Protein AF-A0A094HUZ8-F1 (afdb_monomer_lite)

Radius of gyration: 23.84 Å; chains: 1; bounding box: 44×49×69 Å

Secondary structure (DSSP, 8-state):
-PPEEEEEE-HHHHHH---TT--PPPHHHHHHIIIIIIHHHHHHH---HHHHTTS-SSHHHHHHHHHHHHHTT-S----TT------PPPHHHHHHHHHHHHHHHHH-GGGGGGTT-EEEEEE-S-TTTT--SSHHHHHHHHHHHHHHH--GGG--GGG-----------SS-STT-SS--TT---------HHHHHHHHHHHHSTTSHHHHTT------------S-TT----TTS-TT---SPPPTT-

pLDDT: mean 70.94, std 16.85, range [32.16, 97.44]

Sequence (250 aa):
MSELQLFIFFPALHEESDYEHSTYLSSRDEQLWLDAILIPCITKVVDCSNILGQYPASACIANLDSLAISAERLAQKESVREQFLKHAIQPQHLDPLWTLILKTIEDNPGLHRFRGTTLFSNAKNTKVEYNRKSLTQAYEVWEQRWSDATNLEFYNKDRTYVDLAKQVTSKDSAVPYDEIPKDHEAEVFLWKKCCLDAYLRTQAVLNGAETRDGLIYSQFYGSIKTPFDSAKVYVFDNDSVENLALDPGY

Foldseek 3Di:
DADKDKDKFFVLLVVVDPDPPDRDDDLVRLQCCFQQFQLVLCPVQDPDPVLNVLFQNGSVRVVVVVVVCVVVVVDDPDPPRDDDPPGDDDPVRVVSSVVRRQVSCVVDPVNVSRPPIDMDIDDPPCCVVLDDPDPVSSVVSVVVVCVVVDDPVVDDPVPDDDDDDDDDDDPQDPVVDPDRDPPGDRDDDDDDPVNVVVVVVVLVPCDDPVSVVPDNDDDDDDPDDDPDPPDPPDCPNDPVNPPPDDDPPD

Structure (mmCIF, N/CA/C/O backbone):
data_AF-A0A094HUZ8-F1
#
_entry.id   AF-A0A094HUZ8-F1
#
loop_
_atom_site.group_PDB
_atom_site.id
_atom_site.type_symbol
_atom_site.label_atom_id
_atom_site.label_alt_id
_atom_site.label_comp_id
_atom_site.label_asym_id
_atom_site.label_entity_id
_atom_site.label_seq_id
_atom_site.pdbx_PDB_ins_code
_atom_site.Cartn_x
_atom_site.Cartn_y
_atom_site.Cartn_z
_atom_site.occupancy
_atom_site.B_iso_or_equiv
_atom_site.auth_seq_id
_atom_site.auth_comp_id
_atom_site.auth_asym_id
_atom_site.auth_atom_id
_atom_site.pdbx_PDB_model_num
ATOM 1 N N . MET A 1 1 ? 12.879 9.553 -0.226 1.00 45.94 1 MET A N 1
ATOM 2 C CA . MET A 1 1 ? 11.817 8.559 -0.449 1.00 45.94 1 MET A CA 1
ATOM 3 C C . MET A 1 1 ? 10.597 9.287 -0.964 1.00 45.94 1 MET A C 1
ATOM 5 O O . MET A 1 1 ? 10.229 10.298 -0.377 1.00 45.94 1 MET A O 1
ATOM 9 N N . SER A 1 2 ? 10.020 8.808 -2.063 1.00 53.84 2 SER A N 1
ATOM 10 C CA . SER A 1 2 ? 8.607 9.047 -2.357 1.00 53.84 2 SER A CA 1
ATOM 11 C C . SER A 1 2 ? 7.773 8.626 -1.144 1.00 53.84 2 SER A C 1
ATOM 13 O O . SER A 1 2 ? 8.132 7.670 -0.461 1.00 53.84 2 SER A O 1
ATOM 15 N N . GLU A 1 3 ? 6.711 9.367 -0.858 1.00 65.81 3 GLU A N 1
ATOM 16 C CA . GLU A 1 3 ? 5.774 9.113 0.237 1.00 65.81 3 GLU A CA 1
ATOM 17 C C . GLU A 1 3 ? 5.364 7.627 0.287 1.00 65.81 3 GLU A C 1
ATOM 19 O O . GLU A 1 3 ? 4.862 7.081 -0.699 1.00 65.81 3 GLU A O 1
ATOM 24 N N . LEU A 1 4 ? 5.642 6.954 1.413 1.00 74.56 4 LEU A N 1
ATOM 25 C CA . LEU A 1 4 ? 5.133 5.608 1.668 1.00 74.56 4 LEU A CA 1
ATOM 26 C C . LEU A 1 4 ? 3.651 5.732 1.993 1.00 74.56 4 LEU A C 1
ATOM 28 O O . LEU A 1 4 ? 3.273 6.365 2.976 1.00 74.56 4 LEU A O 1
ATOM 32 N N . GLN A 1 5 ? 2.821 5.119 1.162 1.00 78.38 5 GLN A N 1
ATOM 33 C CA . GLN A 1 5 ? 1.391 5.055 1.401 1.00 78.38 5 GLN A CA 1
ATOM 34 C C . GLN A 1 5 ? 1.107 3.889 2.339 1.00 78.38 5 GLN A C 1
ATOM 36 O O . GLN A 1 5 ? 1.546 2.762 2.096 1.00 78.38 5 GLN A O 1
ATOM 41 N N . LEU A 1 6 ? 0.374 4.168 3.412 1.00 80.25 6 LEU A N 1
ATOM 42 C CA . LEU A 1 6 ? -0.085 3.157 4.351 1.00 80.25 6 LEU A CA 1
ATOM 43 C C . LEU A 1 6 ? -1.529 2.784 4.031 1.00 80.25 6 LEU A C 1
ATOM 45 O O . LEU A 1 6 ? -2.389 3.649 3.877 1.00 80.25 6 LEU A O 1
ATOM 49 N N . PHE A 1 7 ? -1.779 1.486 3.947 1.00 83.06 7 PHE A N 1
ATOM 50 C CA . PHE A 1 7 ? -3.082 0.897 3.691 1.00 83.06 7 PHE A CA 1
ATOM 51 C C . PHE A 1 7 ? -3.479 0.030 4.876 1.00 83.06 7 PHE A C 1
ATOM 53 O O . PHE A 1 7 ? -2.642 -0.644 5.473 1.00 83.06 7 PHE A O 1
ATOM 60 N N . ILE A 1 8 ? -4.764 0.030 5.202 1.00 84.56 8 ILE A N 1
ATOM 61 C CA . ILE A 1 8 ? -5.317 -0.797 6.270 1.00 84.56 8 ILE A CA 1
ATOM 62 C C . ILE A 1 8 ? -6.236 -1.817 5.618 1.00 84.56 8 ILE A C 1
ATOM 64 O O . ILE A 1 8 ? -7.157 -1.457 4.887 1.00 84.56 8 ILE A O 1
ATOM 68 N N . PHE A 1 9 ? -5.952 -3.091 5.857 1.00 83.94 9 PHE A N 1
ATOM 69 C CA . PHE A 1 9 ? -6.730 -4.204 5.339 1.00 83.94 9 PHE A CA 1
ATOM 70 C C . PHE A 1 9 ? -7.557 -4.836 6.456 1.00 83.94 9 PHE A C 1
ATOM 72 O O . PHE A 1 9 ? -7.059 -4.996 7.570 1.00 83.94 9 PHE A O 1
ATOM 79 N N . PHE A 1 10 ? -8.792 -5.237 6.147 1.00 86.12 10 PHE A N 1
ATOM 80 C CA . PHE A 1 10 ? -9.767 -5.758 7.110 1.00 86.12 10 PHE A CA 1
ATOM 81 C C . PHE A 1 10 ? -10.192 -7.195 6.753 1.00 86.12 10 PHE A C 1
ATOM 83 O O . PHE A 1 10 ? -11.248 -7.380 6.147 1.00 86.12 10 PHE A O 1
ATOM 90 N N . PRO A 1 11 ? -9.397 -8.223 7.115 1.00 81.75 11 PRO A N 1
ATOM 91 C CA . PRO A 1 11 ? -9.661 -9.608 6.716 1.00 81.75 11 PRO A CA 1
ATOM 92 C C . PRO A 1 11 ? -11.036 -10.125 7.148 1.00 81.75 11 PRO A C 1
ATOM 94 O O . PRO A 1 11 ? -11.759 -10.682 6.329 1.00 81.75 11 PRO A O 1
ATOM 97 N N . ALA A 1 12 ? -11.427 -9.878 8.403 1.00 82.50 12 ALA A N 1
ATOM 98 C CA . ALA A 1 12 ? -12.685 -10.383 8.954 1.00 82.50 12 ALA A CA 1
ATOM 99 C C . ALA A 1 12 ? -13.916 -9.865 8.191 1.00 82.50 12 ALA A C 1
ATOM 101 O O . ALA A 1 12 ? -14.857 -10.613 7.960 1.00 82.50 12 ALA A O 1
ATOM 102 N N . LEU A 1 13 ? -13.890 -8.611 7.724 1.00 80.56 13 LEU A N 1
ATOM 103 C CA . LEU A 1 13 ? -14.992 -8.056 6.933 1.00 80.56 13 LEU A CA 1
ATOM 104 C C . LEU A 1 13 ? -15.094 -8.697 5.551 1.00 80.56 13 LEU A C 1
ATOM 106 O O . LEU A 1 13 ? -16.196 -8.808 5.029 1.00 80.56 13 LEU A O 1
ATOM 110 N N . HIS A 1 14 ? -13.969 -9.103 4.960 1.00 71.81 14 HIS A N 1
ATOM 111 C CA . HIS A 1 14 ? -13.978 -9.818 3.689 1.00 71.81 14 HIS A CA 1
ATOM 112 C C . HIS A 1 14 ? -14.548 -11.232 3.856 1.00 71.81 14 HIS A C 1
ATOM 114 O O . HIS A 1 14 ? -15.407 -11.629 3.074 1.00 71.81 14 HIS A O 1
ATOM 120 N N . GLU A 1 15 ? -14.127 -11.951 4.901 1.00 70.44 15 GLU A N 1
ATOM 121 C CA . GLU A 1 15 ? -14.631 -13.293 5.235 1.00 70.44 15 GLU A CA 1
ATOM 122 C C . GLU A 1 15 ? -16.128 -13.294 5.580 1.00 70.44 15 GLU A C 1
ATOM 124 O O . GLU A 1 15 ? -16.841 -14.231 5.231 1.00 70.44 15 GLU A O 1
ATOM 129 N N . GLU A 1 16 ? -16.612 -12.244 6.248 1.00 70.81 16 GLU A N 1
ATOM 130 C CA . GLU A 1 16 ? -18.030 -12.064 6.585 1.00 70.81 16 GLU A CA 1
ATOM 131 C C . GLU A 1 16 ? -18.870 -11.520 5.417 1.00 70.81 16 GLU A C 1
ATOM 133 O O . GLU A 1 16 ? -20.101 -11.538 5.487 1.00 70.81 16 GLU A O 1
ATOM 138 N N . SER A 1 17 ? -18.243 -10.991 4.360 1.00 63.41 17 SER A N 1
ATOM 139 C CA . SER A 1 17 ? -18.970 -10.430 3.224 1.00 63.41 17 SER A CA 1
ATOM 140 C C . SER A 1 17 ? -19.348 -11.515 2.217 1.00 63.41 17 SER A C 1
ATOM 142 O O . SER A 1 17 ? -18.484 -12.163 1.637 1.00 63.41 17 SER A O 1
ATOM 144 N N . ASP A 1 18 ? -20.636 -11.610 1.885 1.00 59.59 18 ASP A N 1
ATOM 145 C CA . ASP A 1 18 ? -21.121 -12.391 0.731 1.00 59.59 18 ASP A CA 1
ATOM 146 C C . ASP A 1 18 ? -20.710 -11.766 -0.629 1.00 59.59 18 ASP A C 1
ATOM 148 O O . ASP A 1 18 ? -21.186 -12.165 -1.692 1.00 59.59 18 ASP A O 1
ATOM 152 N N . TYR A 1 19 ? -19.866 -10.728 -0.619 1.00 54.09 19 TYR A N 1
ATOM 153 C CA . TYR A 1 19 ? -19.445 -9.979 -1.799 1.00 54.09 19 TYR A CA 1
ATOM 154 C C . TYR A 1 19 ? -18.127 -10.543 -2.349 1.00 54.09 19 TYR A C 1
ATOM 156 O O . TYR A 1 19 ? -17.042 -10.114 -1.965 1.00 54.09 19 TYR A O 1
ATOM 164 N N . GLU A 1 20 ? -18.209 -11.431 -3.344 1.00 54.75 20 GLU A N 1
ATOM 165 C CA . GLU A 1 20 ? -17.035 -12.018 -4.024 1.00 54.75 20 GLU A CA 1
ATOM 166 C C . GLU A 1 20 ? -16.123 -10.989 -4.732 1.00 54.75 20 GLU A C 1
ATOM 168 O O . GLU A 1 20 ? -15.044 -11.335 -5.218 1.00 54.75 20 GLU A O 1
ATOM 173 N N . HIS A 1 21 ? -16.540 -9.723 -4.856 1.00 52.94 21 HIS A N 1
ATOM 174 C CA . HIS A 1 21 ? -15.906 -8.754 -5.761 1.00 52.94 21 HIS A CA 1
ATOM 175 C C . HIS A 1 21 ? -15.553 -7.401 -5.131 1.00 52.94 21 HIS A C 1
ATOM 177 O O . HIS A 1 21 ? -15.149 -6.488 -5.855 1.00 52.94 21 HIS A O 1
ATOM 183 N N . SER A 1 22 ? -15.705 -7.226 -3.813 1.00 59.19 22 SER A N 1
ATOM 184 C CA . SER A 1 22 ? -15.395 -5.947 -3.169 1.00 59.19 22 SER A CA 1
ATOM 185 C C . SER A 1 22 ? -14.656 -6.113 -1.850 1.00 59.19 22 SER A C 1
ATOM 187 O O . SER A 1 22 ? -15.104 -6.819 -0.959 1.00 59.19 22 SER A O 1
ATOM 189 N N . THR A 1 23 ? -13.537 -5.403 -1.720 1.00 62.09 23 THR A N 1
ATOM 190 C CA . THR A 1 23 ? -12.775 -5.266 -0.472 1.00 62.09 23 THR A CA 1
ATOM 191 C C . THR A 1 23 ? -13.004 -3.898 0.185 1.00 62.09 23 THR A C 1
ATOM 193 O O . THR A 1 23 ? -12.208 -3.488 1.028 1.00 62.09 23 THR A O 1
ATOM 196 N N . TYR A 1 24 ? -14.033 -3.147 -0.239 1.00 69.94 24 TYR A N 1
ATOM 197 C CA . TYR A 1 24 ? -14.342 -1.827 0.321 1.00 69.94 24 TYR A CA 1
ATOM 198 C C . TYR A 1 24 ? -15.099 -1.940 1.631 1.00 69.94 24 TYR A C 1
ATOM 200 O O . TYR A 1 24 ? -15.967 -2.797 1.798 1.00 69.94 24 TYR A O 1
ATOM 208 N N . LEU A 1 25 ? -14.821 -1.000 2.532 1.00 77.19 25 LEU A N 1
ATOM 209 C CA . LEU A 1 25 ? -15.687 -0.776 3.674 1.00 77.19 25 LEU A CA 1
ATOM 210 C C . LEU A 1 25 ? -17.058 -0.305 3.181 1.00 77.19 25 LEU A C 1
ATOM 212 O O . LEU A 1 25 ? -17.164 0.564 2.313 1.00 77.19 25 LEU A O 1
ATOM 216 N N . SER A 1 26 ? -18.122 -0.854 3.767 1.00 80.69 26 SER A N 1
ATOM 217 C CA . SER A 1 26 ? -19.444 -0.242 3.645 1.00 80.69 26 SER A CA 1
ATOM 218 C C . SER A 1 26 ? -19.410 1.166 4.252 1.00 80.69 26 SER A C 1
ATOM 220 O O . SER A 1 26 ? -18.630 1.417 5.168 1.00 80.69 26 SER A O 1
ATOM 222 N N . SER A 1 27 ? -20.290 2.081 3.831 1.00 81.94 27 SER A N 1
ATOM 223 C CA . SER A 1 27 ? -20.333 3.435 4.418 1.00 81.94 27 SER A CA 1
ATOM 224 C C . SER A 1 27 ? -20.529 3.414 5.940 1.00 81.94 27 SER A C 1
ATOM 226 O O . SER A 1 27 ? -20.019 4.274 6.652 1.00 81.94 27 SER A O 1
ATOM 228 N N . ARG A 1 28 ? -21.241 2.402 6.454 1.00 86.19 28 ARG A N 1
ATOM 229 C CA . ARG A 1 28 ? -21.419 2.188 7.894 1.00 86.19 28 ARG A CA 1
ATOM 230 C C . ARG A 1 28 ? -20.113 1.772 8.572 1.00 86.19 28 ARG A C 1
ATOM 232 O O . ARG A 1 28 ? -19.843 2.229 9.678 1.00 86.19 28 ARG A O 1
ATOM 239 N N . ASP A 1 29 ? -19.336 0.905 7.932 1.00 87.88 29 ASP A N 1
ATOM 240 C CA . ASP A 1 29 ? -18.065 0.418 8.472 1.00 87.88 29 ASP A CA 1
ATOM 241 C C . ASP A 1 29 ? -16.967 1.460 8.384 1.00 87.88 29 ASP A C 1
ATOM 243 O O . ASP A 1 29 ? -16.211 1.612 9.334 1.00 87.88 29 ASP A O 1
ATOM 247 N N . GLU A 1 30 ? -16.931 2.232 7.303 1.00 86.25 30 GLU A N 1
ATOM 248 C CA . GLU A 1 30 ? -16.061 3.397 7.173 1.00 86.25 30 GLU A CA 1
ATOM 249 C C . GLU A 1 30 ? -16.362 4.427 8.263 1.00 86.25 30 GLU A C 1
ATOM 251 O O . GLU A 1 30 ? -15.450 4.874 8.957 1.00 86.25 30 GLU A O 1
ATOM 256 N N . GLN A 1 31 ? -17.642 4.751 8.481 1.00 89.38 31 GLN A N 1
ATOM 257 C CA . GLN A 1 31 ? -18.033 5.663 9.550 1.00 89.38 31 GLN A CA 1
ATOM 258 C C . GLN A 1 31 ? -17.619 5.135 10.925 1.00 89.38 31 GLN A C 1
ATOM 260 O O . GLN A 1 31 ? -17.012 5.861 11.709 1.00 89.38 31 GLN A O 1
ATOM 265 N N . LEU A 1 32 ? -17.927 3.869 11.218 1.00 92.69 32 LEU A N 1
ATOM 266 C CA . LEU A 1 32 ? -17.577 3.256 12.494 1.00 92.69 32 LEU A CA 1
ATOM 267 C C . LEU A 1 32 ? -16.055 3.211 12.696 1.00 92.69 32 LEU A C 1
ATOM 269 O O . LEU A 1 32 ? -15.574 3.516 13.784 1.00 92.69 32 LEU A O 1
ATOM 273 N N . TRP A 1 33 ? -15.299 2.880 11.649 1.00 92.00 33 TRP A N 1
ATOM 274 C CA . TRP A 1 33 ? -13.842 2.863 11.666 1.00 92.00 33 TRP A CA 1
ATOM 275 C C . TRP A 1 33 ? -13.261 4.247 11.969 1.00 92.00 33 TRP A C 1
ATOM 277 O O . TRP A 1 33 ? -12.437 4.392 12.871 1.00 92.00 33 TRP A O 1
ATOM 287 N N . LEU A 1 34 ? -13.703 5.279 11.252 1.00 90.38 34 LEU A N 1
ATOM 288 C CA . LEU A 1 34 ? -13.190 6.635 11.429 1.00 90.38 34 LEU A CA 1
ATOM 289 C C . LEU A 1 34 ? -13.576 7.218 12.792 1.00 90.38 34 LEU A C 1
ATOM 291 O O . LEU A 1 34 ? -12.698 7.669 13.529 1.00 90.38 34 LEU A O 1
ATOM 295 N N . ASP A 1 35 ? -14.863 7.170 13.141 1.00 93.00 35 ASP A N 1
ATOM 296 C CA . ASP A 1 35 ? -15.408 7.884 14.298 1.00 93.00 35 ASP A CA 1
ATOM 297 C C . ASP A 1 35 ? -15.132 7.165 15.626 1.00 93.00 35 ASP A C 1
ATOM 299 O O . ASP A 1 35 ? -14.922 7.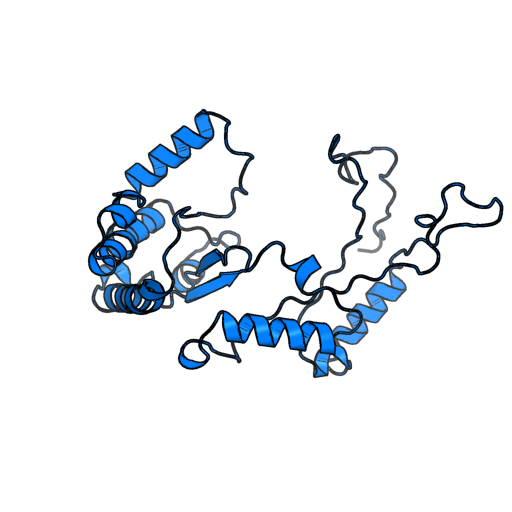822 16.645 1.00 93.00 35 ASP A O 1
ATOM 303 N N . ALA A 1 36 ? -15.128 5.825 15.643 1.00 95.19 36 ALA A N 1
ATOM 304 C CA . ALA A 1 36 ? -14.949 5.057 16.879 1.00 95.19 36 ALA A CA 1
ATOM 305 C C . ALA A 1 36 ? -13.509 4.575 17.104 1.00 95.19 36 ALA A C 1
ATOM 307 O O . ALA A 1 36 ? -13.149 4.283 18.246 1.00 95.19 36 ALA A O 1
ATOM 308 N N . ILE A 1 37 ? -12.684 4.490 16.051 1.00 95.12 37 ILE A N 1
ATOM 309 C CA . ILE A 1 37 ? -11.320 3.948 16.139 1.00 95.12 37 ILE A CA 1
ATOM 310 C C . ILE A 1 37 ? -10.289 4.993 15.720 1.00 95.12 37 ILE A C 1
ATOM 312 O O . ILE A 1 37 ? -9.550 5.488 16.571 1.00 95.12 37 ILE A O 1
ATOM 316 N N . LEU A 1 38 ? -10.219 5.340 14.433 1.00 91.56 38 LEU A N 1
ATOM 317 C CA . LEU A 1 38 ? -9.063 6.041 13.876 1.00 91.56 38 LEU A CA 1
ATOM 318 C C . LEU A 1 38 ? -8.900 7.457 14.443 1.00 91.56 38 LEU A C 1
ATOM 320 O O . LEU A 1 38 ? -7.848 7.765 15.003 1.00 91.56 38 LEU A O 1
ATOM 324 N N . ILE A 1 39 ? -9.929 8.304 14.346 1.00 90.19 39 ILE A N 1
ATOM 325 C CA . ILE A 1 39 ? -9.867 9.703 14.802 1.00 90.19 39 ILE A CA 1
ATOM 326 C C . ILE A 1 39 ? -9.618 9.782 16.321 1.00 90.19 39 ILE A C 1
ATOM 328 O O . ILE A 1 39 ? -8.696 10.500 16.732 1.00 90.19 39 ILE A O 1
ATOM 332 N N . PRO A 1 40 ? -10.338 9.023 17.181 1.00 93.44 40 PRO A N 1
ATOM 333 C CA . PRO A 1 40 ? -10.044 8.989 18.613 1.00 93.44 40 PRO A CA 1
ATOM 334 C C . PRO A 1 40 ? -8.618 8.535 18.935 1.00 93.44 40 PRO A C 1
ATOM 336 O O . PRO A 1 40 ? -7.994 9.094 19.838 1.00 93.44 40 PRO A O 1
ATOM 339 N N . CYS A 1 41 ? -8.087 7.535 18.223 1.00 94.56 41 CYS A N 1
ATOM 340 C CA . CYS A 1 41 ? -6.723 7.060 18.450 1.00 94.56 41 CYS A CA 1
ATOM 341 C C . CYS A 1 41 ? -5.681 8.104 18.030 1.00 94.56 41 CYS A C 1
ATOM 343 O O . CYS A 1 41 ? -4.762 8.374 18.801 1.00 94.56 41 CYS A O 1
ATOM 345 N N . ILE A 1 42 ? -5.856 8.750 16.870 1.00 90.88 42 ILE A N 1
ATOM 346 C CA . ILE A 1 42 ? -4.983 9.844 16.412 1.00 90.88 42 ILE A CA 1
ATOM 347 C C . ILE A 1 42 ? -4.981 10.979 17.434 1.00 90.88 42 ILE A C 1
ATOM 349 O O . ILE A 1 42 ? -3.917 11.435 17.837 1.00 90.88 42 ILE A O 1
ATOM 353 N N . THR A 1 43 ? -6.158 11.374 17.922 1.00 90.06 43 THR A N 1
ATOM 354 C CA . THR A 1 43 ? -6.305 12.467 18.897 1.00 90.06 43 THR A CA 1
ATOM 355 C C . THR A 1 43 ? -5.596 12.165 20.218 1.00 90.06 43 THR A C 1
ATOM 357 O O . THR A 1 43 ? -5.063 13.065 20.857 1.00 90.06 43 THR A O 1
ATOM 360 N N . LYS A 1 44 ? -5.564 10.893 20.634 1.00 92.69 44 LYS A N 1
ATOM 361 C CA . LYS A 1 44 ? -4.875 10.454 21.858 1.00 92.69 44 LYS A CA 1
ATOM 362 C C . LYS A 1 44 ? -3.356 10.362 21.700 1.00 92.69 44 LYS A C 1
ATOM 364 O O . LYS A 1 44 ? -2.646 10.504 22.688 1.00 92.69 44 LYS A O 1
ATOM 369 N N . VAL A 1 45 ? -2.869 10.061 20.498 1.00 92.75 45 VAL A N 1
ATOM 370 C CA . VAL A 1 45 ? -1.444 9.789 20.231 1.00 92.75 45 VAL A CA 1
ATOM 371 C C . VAL A 1 45 ? -0.701 11.034 19.760 1.00 92.75 45 VAL A C 1
ATOM 373 O O . VAL A 1 45 ? 0.480 11.210 20.061 1.00 92.75 45 VAL A O 1
ATOM 376 N N . VAL A 1 46 ? -1.378 11.897 19.009 1.00 88.56 46 VAL A N 1
ATOM 377 C CA . VAL A 1 46 ? -0.800 13.104 18.428 1.00 88.56 46 VAL A CA 1
ATOM 378 C C . VAL A 1 46 ? -1.143 14.296 19.316 1.00 88.56 46 VAL A C 1
ATOM 380 O O . VAL A 1 46 ? -2.178 14.933 19.156 1.00 88.56 46 VAL A O 1
ATOM 383 N N . ASP A 1 47 ? -0.239 14.636 20.234 1.00 80.25 47 ASP A N 1
ATOM 384 C CA . ASP A 1 47 ? -0.362 15.814 21.106 1.00 80.25 47 ASP A CA 1
ATOM 385 C C . ASP A 1 47 ? 0.139 17.091 20.402 1.00 80.25 47 ASP A C 1
ATOM 387 O O . ASP A 1 47 ? 1.098 17.745 20.812 1.00 80.25 47 ASP A O 1
ATOM 391 N N . CYS A 1 48 ? -0.441 17.404 19.241 1.00 81.12 48 CYS A N 1
ATOM 392 C CA . CYS A 1 48 ? -0.091 18.602 18.483 1.00 81.12 48 CYS A CA 1
ATOM 393 C C . CYS A 1 48 ? -1.296 19.133 17.711 1.00 81.12 48 CYS A C 1
ATOM 395 O O . CYS A 1 48 ? -1.667 18.604 16.661 1.00 81.12 48 CYS A O 1
ATOM 397 N N . SER A 1 49 ? -1.867 20.240 18.190 1.00 78.94 49 SER A N 1
ATOM 398 C CA . SER A 1 49 ? -3.061 20.858 17.600 1.00 78.94 49 SER A CA 1
ATOM 399 C C . SER A 1 49 ? -2.893 21.229 16.123 1.00 78.94 49 SER A C 1
ATOM 401 O O . SER A 1 49 ? -3.847 21.134 15.358 1.00 78.94 49 SER A O 1
ATOM 403 N N . ASN A 1 50 ? -1.679 21.597 15.698 1.00 80.12 50 ASN A N 1
ATOM 404 C CA . ASN A 1 50 ? -1.391 21.921 14.296 1.00 80.12 50 ASN A CA 1
ATOM 405 C C . ASN A 1 50 ? -1.466 20.694 13.376 1.00 80.12 50 ASN A C 1
ATOM 407 O O . ASN A 1 50 ? -1.788 20.834 12.199 1.00 80.12 50 ASN A O 1
ATOM 411 N N . ILE A 1 51 ? -1.150 19.507 13.901 1.00 76.75 51 ILE A N 1
ATOM 412 C CA . ILE A 1 51 ? -1.244 18.244 13.162 1.00 76.75 51 ILE A CA 1
ATOM 413 C C . ILE A 1 51 ? -2.689 17.742 13.213 1.00 76.75 51 ILE A C 1
ATOM 415 O O . ILE A 1 51 ? -3.242 17.382 12.180 1.00 76.75 51 ILE A O 1
ATOM 419 N N . LEU A 1 52 ? -3.333 17.796 14.385 1.00 80.94 52 LEU A N 1
ATOM 420 C CA . LEU A 1 52 ? -4.728 17.378 14.559 1.00 80.94 52 LEU A CA 1
ATOM 421 C C . LEU A 1 52 ? -5.707 18.184 13.700 1.00 80.94 52 LEU A C 1
ATOM 423 O O . LEU A 1 52 ? -6.648 17.608 13.168 1.00 80.94 52 LEU A O 1
ATOM 427 N N . GLY A 1 53 ? -5.462 19.484 13.506 1.00 78.19 53 GLY A N 1
ATOM 428 C CA . GLY A 1 53 ? -6.296 20.340 12.657 1.00 78.19 53 GLY A CA 1
ATOM 429 C C . GLY A 1 53 ? -6.299 19.963 11.172 1.00 78.19 53 GLY A C 1
ATOM 430 O O . GLY A 1 53 ? -7.094 20.512 10.417 1.00 78.19 53 GLY A O 1
ATOM 431 N N . GLN A 1 54 ? -5.421 19.049 10.745 1.00 78.25 54 GLN A N 1
ATOM 432 C CA . GLN A 1 54 ? -5.427 18.516 9.386 1.00 78.25 54 GLN A CA 1
ATOM 433 C C . GLN A 1 54 ? -6.400 17.349 9.234 1.00 78.25 54 GLN A C 1
ATOM 435 O O . GLN A 1 54 ? -6.871 17.125 8.132 1.00 78.25 54 GLN A O 1
ATOM 440 N N . TYR A 1 55 ? -6.717 16.615 10.303 1.00 80.25 55 TYR A N 1
ATOM 441 C CA . TYR A 1 55 ? -7.582 15.442 10.220 1.00 80.25 55 TYR A CA 1
ATOM 442 C C . TYR A 1 55 ? -9.059 15.845 10.295 1.00 80.25 55 TYR A C 1
ATOM 444 O O . TYR A 1 55 ? -9.415 16.746 11.061 1.00 80.25 55 TYR A O 1
ATOM 452 N N . PRO A 1 56 ? -9.948 15.166 9.550 1.00 82.00 56 PRO A N 1
ATOM 453 C CA . PRO A 1 56 ? -11.375 15.411 9.667 1.00 82.00 56 PRO A CA 1
ATOM 454 C C . PRO A 1 56 ? -11.842 15.060 11.082 1.00 82.00 56 PRO A C 1
ATOM 456 O O . PRO A 1 56 ? -11.452 14.038 11.644 1.00 82.00 56 PRO A O 1
ATOM 459 N N . ALA A 1 57 ? -12.718 15.885 11.656 1.00 84.81 57 ALA A N 1
ATOM 460 C CA . ALA A 1 57 ? -13.240 15.636 13.001 1.00 84.81 57 ALA A CA 1
ATOM 461 C C . ALA A 1 57 ? -14.284 14.500 13.048 1.00 84.81 57 ALA A C 1
ATOM 463 O O . ALA A 1 57 ? -14.654 14.055 14.131 1.00 84.81 57 ALA A O 1
ATOM 464 N N . SER A 1 58 ? -14.780 14.048 11.890 1.00 85.62 58 SER A N 1
ATOM 465 C CA . SER A 1 58 ? -15.652 12.875 11.752 1.00 85.62 58 SER A CA 1
ATOM 466 C C . SER A 1 58 ? -15.657 12.351 10.315 1.00 85.62 58 SER A C 1
ATOM 468 O O . SER A 1 58 ? -15.317 13.080 9.378 1.00 85.62 58 SER A O 1
ATOM 470 N N . ALA A 1 59 ? -16.146 11.129 10.123 1.00 83.50 59 ALA A N 1
ATOM 471 C CA . ALA A 1 59 ? -16.434 10.550 8.814 1.00 83.50 59 ALA A CA 1
ATOM 472 C C . ALA A 1 59 ? -17.401 11.410 7.987 1.00 83.50 59 ALA A C 1
ATOM 474 O O . ALA A 1 59 ? -17.274 11.504 6.770 1.00 83.50 59 ALA A O 1
ATOM 475 N N . CYS A 1 60 ? -18.365 12.069 8.640 1.00 83.56 60 CYS A N 1
ATOM 476 C CA . CYS A 1 60 ? -19.300 12.973 7.971 1.00 83.56 60 CYS A CA 1
ATOM 477 C C . CYS A 1 60 ? -18.564 14.152 7.321 1.00 83.56 60 CYS A C 1
ATOM 479 O O . CYS A 1 60 ? -18.788 14.449 6.150 1.00 83.56 60 CYS A O 1
ATOM 481 N N . ILE A 1 61 ? -17.641 14.775 8.060 1.00 82.38 61 ILE A N 1
ATOM 482 C CA . ILE A 1 61 ? -16.818 15.878 7.548 1.00 82.38 61 ILE A CA 1
ATOM 483 C C . ILE A 1 61 ? -15.912 15.379 6.419 1.00 82.38 61 ILE A C 1
ATOM 485 O O . ILE A 1 61 ? -15.908 15.979 5.351 1.00 82.38 61 ILE A O 1
ATOM 489 N N . ALA A 1 62 ? -15.247 14.232 6.604 1.00 80.06 62 ALA A N 1
ATOM 490 C CA . ALA A 1 62 ? -14.411 13.625 5.565 1.00 80.06 62 ALA A CA 1
ATOM 491 C C . ALA A 1 62 ? -15.184 13.388 4.251 1.00 80.06 62 ALA A C 1
ATOM 493 O O . ALA A 1 62 ? -14.691 13.683 3.161 1.00 80.06 62 ALA A O 1
ATOM 494 N N . ASN A 1 63 ? -16.424 12.899 4.353 1.00 78.12 63 ASN A N 1
ATOM 495 C CA . ASN A 1 63 ? -17.296 12.672 3.203 1.00 78.12 63 ASN A CA 1
ATOM 496 C C . ASN A 1 63 ? -17.725 13.978 2.526 1.00 78.12 63 ASN A C 1
ATOM 498 O O . ASN A 1 63 ? -17.720 14.056 1.298 1.00 78.12 63 ASN A O 1
ATOM 502 N N . LEU A 1 64 ? -18.086 15.004 3.299 1.00 79.00 64 LEU A N 1
ATOM 503 C CA . LEU A 1 64 ? -18.464 16.311 2.756 1.00 79.00 64 LEU A CA 1
ATOM 504 C C . LEU A 1 64 ? -17.293 16.988 2.035 1.00 79.00 64 LEU A C 1
ATOM 506 O O . LEU A 1 64 ? -17.491 17.508 0.938 1.00 79.00 64 LEU A O 1
ATOM 510 N N . ASP A 1 65 ? -16.086 16.916 2.596 1.00 75.44 65 ASP A N 1
ATOM 511 C CA . ASP A 1 65 ? -14.875 17.455 1.971 1.00 75.44 65 ASP A CA 1
ATOM 512 C C . ASP A 1 65 ? -14.561 16.725 0.657 1.00 75.44 65 ASP A C 1
ATOM 514 O O . ASP A 1 65 ? -14.301 17.356 -0.368 1.00 75.44 65 ASP A O 1
ATOM 518 N N . SER A 1 66 ? -14.666 15.391 0.645 1.00 72.75 66 SER A N 1
ATOM 519 C CA . SER A 1 66 ? -14.497 14.578 -0.568 1.00 72.75 66 SER A CA 1
ATOM 520 C C . SER A 1 66 ? -15.519 14.940 -1.657 1.00 72.75 66 SER A C 1
ATOM 522 O O . SER A 1 66 ? -15.164 15.125 -2.827 1.00 72.75 66 SER A O 1
ATOM 524 N N . LEU A 1 67 ? -16.791 15.117 -1.278 1.00 73.31 67 LEU A N 1
ATOM 525 C CA . LEU A 1 67 ? -17.855 15.541 -2.190 1.00 73.31 67 LEU A CA 1
ATOM 526 C C . LEU A 1 67 ? -17.613 16.949 -2.745 1.00 73.31 67 LEU A C 1
ATOM 528 O O . LEU A 1 67 ? -17.814 17.162 -3.942 1.00 73.31 67 LEU A O 1
ATOM 532 N N . ALA A 1 68 ? -17.160 17.890 -1.912 1.00 72.06 68 ALA A N 1
ATOM 533 C CA . ALA A 1 68 ? -16.818 19.246 -2.336 1.00 72.06 68 ALA A CA 1
ATOM 534 C C . ALA A 1 68 ? -15.670 19.234 -3.359 1.00 72.06 68 ALA A C 1
ATOM 536 O O . ALA A 1 68 ? -15.825 19.765 -4.459 1.00 72.06 68 ALA A O 1
ATOM 537 N N . ILE A 1 69 ? -14.577 18.519 -3.065 1.00 68.31 69 ILE A N 1
ATOM 538 C CA . ILE A 1 69 ? -13.430 18.353 -3.976 1.00 68.31 69 ILE A CA 1
ATOM 539 C C . ILE A 1 69 ? -13.870 17.744 -5.317 1.00 68.31 69 ILE A C 1
ATOM 541 O O . ILE A 1 69 ? -13.440 18.189 -6.386 1.00 68.31 69 ILE A O 1
ATOM 545 N N . SER A 1 70 ? -14.746 16.734 -5.282 1.00 64.62 70 SER A N 1
ATOM 546 C CA . SER A 1 70 ? -15.291 16.116 -6.494 1.00 64.62 70 SER A CA 1
ATOM 547 C C . SER A 1 70 ? -16.172 17.082 -7.294 1.00 64.62 70 SER A C 1
ATOM 549 O O . SER A 1 70 ? -16.126 17.071 -8.527 1.00 64.62 70 SER A O 1
ATOM 551 N N . ALA A 1 71 ? -16.994 17.893 -6.626 1.00 65.06 71 ALA A N 1
ATOM 552 C CA . ALA A 1 71 ? -17.887 18.855 -7.270 1.00 65.06 71 ALA A CA 1
ATOM 553 C C . ALA A 1 71 ? -17.114 20.003 -7.939 1.00 65.06 71 ALA A C 1
ATOM 555 O O . ALA A 1 71 ? -17.484 20.448 -9.026 1.00 65.06 71 ALA A O 1
ATOM 556 N N . GLU A 1 72 ? -16.003 20.427 -7.336 1.00 72.00 72 GLU A N 1
ATOM 557 C CA . GLU A 1 72 ? -15.140 21.502 -7.835 1.00 72.00 72 GLU A CA 1
ATOM 558 C C . GLU A 1 72 ? -14.295 21.097 -9.059 1.00 72.00 72 GLU A C 1
ATOM 560 O O . GLU A 1 72 ? -13.634 21.943 -9.659 1.00 72.00 72 GLU A O 1
ATOM 565 N N . ARG A 1 73 ? -14.342 19.822 -9.489 1.00 53.94 73 ARG A N 1
ATOM 566 C CA . ARG A 1 73 ? -13.598 19.252 -10.639 1.00 53.94 73 ARG A CA 1
ATOM 567 C C . ARG A 1 73 ? -12.070 19.424 -10.575 1.00 53.94 73 ARG A C 1
ATOM 569 O O . ARG A 1 73 ? -11.394 19.191 -11.576 1.00 53.94 73 ARG A O 1
ATOM 576 N N . LEU A 1 74 ? -11.517 19.800 -9.422 1.00 53.91 74 LEU A N 1
ATOM 577 C CA . LEU A 1 74 ? -10.080 20.031 -9.236 1.00 53.91 74 LEU A CA 1
ATOM 578 C C . LEU A 1 74 ? -9.279 18.735 -9.030 1.00 53.91 74 LEU A C 1
ATOM 580 O O . LEU A 1 74 ? -8.061 18.740 -9.191 1.00 53.91 74 LEU A O 1
ATOM 584 N N . ALA A 1 75 ? -9.940 17.614 -8.731 1.00 50.25 75 ALA A N 1
ATOM 585 C CA . ALA A 1 75 ? -9.292 16.312 -8.651 1.00 50.25 75 ALA A CA 1
ATOM 586 C C . ALA A 1 75 ? -9.386 15.569 -9.992 1.00 50.25 75 ALA A C 1
ATOM 588 O O . ALA A 1 75 ? -10.468 15.206 -10.462 1.00 50.25 75 ALA A O 1
ATOM 589 N N . GLN A 1 76 ? -8.227 15.283 -10.591 1.00 49.75 76 GLN A N 1
ATOM 590 C CA . GLN A 1 76 ? -8.092 14.171 -11.529 1.00 49.75 76 GLN A CA 1
ATOM 591 C C . GLN A 1 76 ? -8.644 12.933 -10.816 1.00 49.75 76 GLN A C 1
ATOM 593 O O . GLN A 1 76 ? -8.295 12.721 -9.659 1.00 49.75 76 GLN A O 1
ATOM 598 N N . LYS A 1 77 ? -9.547 12.183 -11.460 1.00 43.31 77 LYS A N 1
ATOM 599 C CA . LYS A 1 77 ? -10.283 11.060 -10.860 1.00 43.31 77 LYS A CA 1
ATOM 600 C C . LYS A 1 77 ? -9.292 10.068 -10.235 1.00 43.31 77 LYS A C 1
ATOM 602 O O . LYS A 1 77 ? -8.778 9.189 -10.928 1.00 43.31 77 LYS A O 1
ATOM 607 N N . GLU A 1 78 ? -8.994 10.242 -8.947 1.00 47.53 78 GLU A N 1
ATOM 608 C CA . GLU A 1 78 ? -8.321 9.229 -8.152 1.00 47.53 78 GLU A CA 1
ATOM 609 C C . GLU A 1 78 ? -9.210 7.997 -8.249 1.00 47.53 78 GLU A C 1
ATOM 611 O O . GLU A 1 78 ? -10.444 8.079 -8.269 1.00 47.53 78 GLU A O 1
ATOM 616 N N . SER A 1 79 ? -8.562 6.871 -8.502 1.00 42.44 79 SER A N 1
ATOM 617 C CA . SER A 1 79 ? -9.222 5.603 -8.740 1.00 42.44 79 SER A CA 1
ATOM 618 C C . SER A 1 79 ? -10.328 5.394 -7.699 1.00 42.44 79 SER A C 1
ATOM 620 O O . SER A 1 79 ? -10.076 5.494 -6.503 1.00 42.44 79 SER A O 1
ATOM 622 N N . VAL A 1 80 ? -11.539 5.037 -8.151 1.00 41.50 80 VAL A N 1
ATOM 623 C CA . VAL A 1 80 ? -12.722 4.723 -7.307 1.00 41.50 80 VAL A CA 1
ATOM 624 C C . VAL A 1 80 ? -12.429 3.588 -6.306 1.00 41.50 80 VAL A C 1
ATOM 626 O O . VAL A 1 80 ? -13.265 3.225 -5.489 1.00 41.50 80 VAL A O 1
ATOM 629 N N . ARG A 1 81 ? -11.233 2.996 -6.399 1.00 43.09 81 ARG A N 1
ATOM 630 C CA . ARG A 1 81 ? -10.787 1.821 -5.680 1.00 43.09 81 ARG A CA 1
ATOM 631 C C . ARG A 1 81 ? -9.930 2.080 -4.438 1.00 43.09 81 ARG A C 1
ATOM 633 O O . ARG A 1 81 ? -9.427 1.109 -3.882 1.00 43.09 81 ARG A O 1
ATOM 640 N N . GLU A 1 82 ? -9.724 3.324 -4.015 1.00 52.84 82 GLU A N 1
ATOM 641 C CA . GLU A 1 82 ? -8.862 3.654 -2.870 1.00 52.84 82 GLU A CA 1
ATOM 642 C C . GLU A 1 82 ? -9.542 4.725 -1.981 1.00 52.84 82 GLU A C 1
ATOM 644 O O . GLU A 1 82 ? -9.901 5.796 -2.465 1.00 52.84 82 GLU A O 1
ATOM 649 N N . GLN A 1 83 ? -9.732 4.442 -0.683 1.00 60.22 83 GLN A N 1
ATOM 650 C CA . GLN A 1 83 ? -10.191 5.416 0.323 1.00 60.22 83 GLN A CA 1
ATOM 651 C C . GLN A 1 83 ? -8.962 6.027 1.007 1.00 60.22 83 GLN A C 1
ATOM 653 O O . GLN A 1 83 ? -8.410 5.455 1.946 1.00 60.22 83 GLN A O 1
ATOM 658 N N . PHE A 1 84 ? -8.483 7.162 0.497 1.00 61.94 84 PHE A N 1
ATOM 659 C CA . PHE A 1 84 ? -7.299 7.824 1.041 1.00 61.94 84 PHE A CA 1
ATOM 660 C C . PHE A 1 84 ? -7.659 8.811 2.148 1.00 61.94 84 PHE A C 1
ATOM 662 O O . PHE A 1 84 ? -8.352 9.798 1.905 1.00 61.94 84 PHE A O 1
ATOM 669 N N . LEU A 1 85 ? -7.068 8.630 3.331 1.00 64.62 85 LEU A N 1
ATOM 670 C CA . LEU A 1 85 ? -6.803 9.767 4.207 1.00 64.62 85 LEU A CA 1
ATOM 671 C C . LEU A 1 85 ? -5.566 10.488 3.663 1.00 64.62 85 LEU A C 1
ATOM 673 O O . LEU A 1 85 ? -4.460 9.957 3.723 1.00 64.62 85 LEU A O 1
ATOM 677 N N . LYS A 1 86 ? -5.737 11.699 3.127 1.00 66.00 86 LYS A N 1
ATOM 678 C CA . LYS A 1 86 ? -4.648 12.485 2.510 1.00 66.00 86 LYS A CA 1
ATOM 679 C C . LYS A 1 86 ? -3.732 13.180 3.526 1.00 66.00 86 LYS A C 1
ATOM 681 O O . LYS A 1 86 ? -3.042 14.136 3.183 1.00 66.00 86 LYS A O 1
ATOM 686 N N . HIS A 1 87 ? -3.749 12.740 4.779 1.00 73.56 87 HIS A N 1
ATOM 687 C CA . HIS A 1 87 ? -3.019 13.385 5.863 1.00 73.56 87 HIS A CA 1
ATOM 688 C C . HIS A 1 87 ? -1.819 12.537 6.256 1.00 73.56 87 HIS A C 1
ATOM 690 O O . HIS A 1 87 ? -1.953 11.364 6.603 1.00 73.56 87 HIS A O 1
ATOM 696 N N . ALA A 1 88 ? -0.639 13.148 6.197 1.00 75.88 88 ALA A N 1
ATOM 697 C CA . ALA A 1 88 ? 0.593 12.495 6.589 1.00 75.88 88 ALA A CA 1
ATOM 698 C C . ALA A 1 88 ? 0.631 12.298 8.112 1.00 75.88 88 ALA A C 1
ATOM 700 O O . ALA A 1 88 ? 0.447 13.241 8.889 1.00 75.88 88 ALA A O 1
ATOM 701 N N . ILE A 1 89 ? 0.930 11.071 8.532 1.00 78.06 89 ILE A N 1
ATOM 702 C CA . ILE A 1 89 ? 1.263 10.740 9.919 1.00 78.06 89 ILE A CA 1
ATOM 703 C C . ILE A 1 89 ? 2.786 10.727 10.021 1.00 78.06 89 ILE A C 1
ATOM 705 O O . ILE A 1 89 ? 3.461 10.055 9.239 1.00 78.06 89 ILE A O 1
ATOM 709 N N . GLN A 1 90 ? 3.349 11.472 10.971 1.00 83.19 90 GLN A N 1
ATOM 710 C CA . GLN A 1 90 ? 4.795 11.464 11.170 1.00 83.19 90 GLN A CA 1
ATOM 711 C C . GLN A 1 90 ? 5.244 10.113 11.763 1.00 83.19 90 GLN A C 1
ATOM 713 O O . GLN A 1 90 ? 4.538 9.564 12.616 1.00 83.19 90 GLN A O 1
ATOM 718 N N . PRO A 1 91 ? 6.420 9.582 11.371 1.00 82.38 91 PRO A N 1
ATOM 719 C CA . PRO A 1 91 ? 6.832 8.217 11.711 1.00 82.38 91 PRO A CA 1
ATOM 720 C C . PRO A 1 91 ? 6.810 7.890 13.208 1.00 82.38 91 PRO A C 1
ATOM 722 O O . PRO A 1 91 ? 6.436 6.784 13.585 1.00 82.38 91 PRO A O 1
ATOM 725 N N . GLN A 1 92 ? 7.143 8.854 14.074 1.00 85.88 92 GLN A N 1
ATOM 726 C CA . GLN A 1 92 ? 7.173 8.653 15.527 1.00 85.88 92 GLN A CA 1
ATOM 727 C C . GLN A 1 92 ? 5.806 8.325 16.145 1.00 85.88 92 GLN A C 1
ATOM 729 O O . GLN A 1 92 ? 5.749 7.812 17.259 1.00 85.88 92 GLN A O 1
ATOM 734 N N . HIS A 1 93 ? 4.709 8.638 15.453 1.00 88.44 93 HIS A N 1
ATOM 735 C CA . HIS A 1 93 ? 3.357 8.381 15.943 1.00 88.44 93 HIS A CA 1
ATOM 736 C C . HIS A 1 93 ? 2.809 7.031 15.478 1.00 88.44 93 HIS A C 1
ATOM 738 O O . HIS A 1 93 ? 1.808 6.583 16.027 1.00 88.44 93 HIS A O 1
ATOM 744 N N . LEU A 1 94 ? 3.441 6.376 14.498 1.00 87.19 94 LEU A N 1
ATOM 745 C CA . LEU A 1 94 ? 2.866 5.206 13.838 1.00 87.19 94 LEU A CA 1
ATOM 746 C C . LEU A 1 94 ? 2.721 4.001 14.776 1.00 87.19 94 LEU A C 1
ATOM 748 O O . LEU A 1 94 ? 1.641 3.422 14.844 1.00 87.19 94 LEU A O 1
ATOM 752 N N . ASP A 1 95 ? 3.774 3.645 15.515 1.00 88.00 95 ASP A N 1
ATOM 753 C CA . ASP A 1 95 ? 3.745 2.497 16.433 1.00 88.00 95 ASP A CA 1
ATOM 754 C C . ASP A 1 95 ? 2.772 2.700 17.619 1.00 88.00 95 ASP A C 1
ATOM 756 O O . ASP A 1 95 ? 1.884 1.858 17.810 1.00 88.00 95 ASP A O 1
ATOM 760 N N . PRO A 1 96 ? 2.804 3.839 18.348 1.00 92.69 96 PRO A N 1
ATOM 761 C CA . PRO A 1 96 ? 1.816 4.110 19.391 1.00 92.69 96 PRO A CA 1
ATOM 762 C C . PRO A 1 96 ? 0.379 4.149 18.857 1.00 92.69 96 PRO A C 1
ATOM 764 O O . PRO A 1 96 ? -0.540 3.661 19.518 1.00 92.69 96 PRO A O 1
ATOM 767 N N . LEU A 1 97 ? 0.176 4.705 17.656 1.00 92.75 97 LEU A N 1
ATOM 768 C CA . LEU A 1 97 ? -1.131 4.762 17.006 1.00 92.75 97 LEU A CA 1
ATOM 769 C C . LEU A 1 97 ? -1.648 3.373 16.664 1.00 92.75 97 LEU A C 1
ATOM 771 O O . LEU A 1 97 ? -2.775 3.039 17.026 1.00 92.75 97 LEU A O 1
ATOM 775 N N . TRP A 1 98 ? -0.834 2.562 15.996 1.00 92.94 98 TRP A N 1
ATOM 776 C CA . TRP A 1 98 ? -1.232 1.223 15.587 1.00 92.94 98 TRP A CA 1
ATOM 777 C C . TRP A 1 98 ? -1.504 0.326 16.798 1.00 92.94 98 TRP A C 1
ATOM 779 O O . TRP A 1 98 ? -2.537 -0.340 16.856 1.00 92.94 98 TRP A O 1
ATOM 789 N N . THR A 1 99 ? -0.653 0.398 17.825 1.00 94.19 99 THR A N 1
ATOM 790 C CA . THR A 1 99 ? -0.857 -0.307 19.098 1.00 94.19 99 THR A CA 1
ATOM 791 C C . THR A 1 99 ? -2.179 0.086 19.760 1.00 94.19 99 THR A C 1
ATOM 793 O O . THR A 1 99 ? -2.942 -0.777 20.203 1.00 94.19 99 THR A O 1
ATOM 796 N N . LEU A 1 100 ? -2.493 1.385 19.805 1.00 96.75 100 LEU A N 1
ATOM 797 C CA . LEU A 1 100 ? -3.737 1.873 20.394 1.00 96.75 100 LEU A CA 1
ATOM 798 C C . LEU A 1 100 ? -4.972 1.463 19.581 1.00 96.75 100 LEU A C 1
ATOM 800 O O . LEU A 1 100 ? -5.997 1.130 20.178 1.00 96.75 100 LEU A O 1
ATOM 804 N N . ILE A 1 101 ? -4.882 1.451 18.249 1.00 96.00 101 ILE A N 1
ATOM 805 C CA . ILE A 1 101 ? -5.945 0.966 17.357 1.00 96.00 101 ILE A CA 1
ATOM 806 C C . ILE A 1 101 ? -6.258 -0.499 17.664 1.00 96.00 101 ILE A C 1
ATOM 808 O O . ILE A 1 101 ? -7.410 -0.831 17.945 1.00 96.00 101 ILE A O 1
ATOM 812 N N . LEU A 1 102 ? -5.239 -1.364 17.678 1.00 95.62 102 LEU A N 1
ATOM 813 C CA . LEU A 1 102 ? -5.417 -2.793 17.946 1.00 95.62 102 LEU A CA 1
ATOM 814 C C . LEU A 1 102 ? -6.010 -3.039 19.337 1.00 95.62 102 LEU A C 1
ATOM 816 O O . LEU A 1 102 ? -6.953 -3.816 19.477 1.00 95.62 102 LEU A O 1
ATOM 820 N N . LYS A 1 103 ? -5.521 -2.321 20.354 1.00 96.81 103 LYS A N 1
ATOM 821 C CA . LYS A 1 103 ? -6.077 -2.387 21.709 1.00 96.81 103 LYS A CA 1
ATOM 822 C C . LYS A 1 103 ? -7.535 -1.924 21.760 1.00 96.81 103 LYS A C 1
ATOM 824 O O . LYS A 1 103 ? -8.358 -2.568 22.397 1.00 96.81 103 LYS A O 1
ATOM 829 N N . THR A 1 104 ? -7.871 -0.835 21.070 1.00 97.44 104 THR A N 1
ATOM 830 C CA . THR A 1 104 ? -9.245 -0.309 21.017 1.00 97.44 104 THR A CA 1
ATOM 831 C C . THR A 1 104 ? -10.206 -1.325 20.403 1.00 97.44 104 THR A C 1
ATOM 833 O O . THR A 1 104 ? -11.327 -1.459 20.884 1.00 97.44 104 THR A O 1
ATOM 836 N N . ILE A 1 105 ? -9.779 -2.061 19.376 1.00 96.75 105 ILE A N 1
ATOM 837 C CA . ILE A 1 105 ? -10.581 -3.125 18.761 1.00 96.75 105 ILE A CA 1
ATOM 838 C C . ILE A 1 105 ? -10.783 -4.290 19.735 1.00 96.75 105 ILE A C 1
ATOM 840 O O . ILE A 1 105 ? -11.897 -4.795 19.849 1.00 96.75 105 ILE A O 1
ATOM 844 N N . GLU A 1 106 ? -9.730 -4.702 20.441 1.00 96.12 106 GLU A N 1
ATOM 845 C CA . GLU A 1 106 ? -9.782 -5.852 21.348 1.00 96.12 106 GLU A CA 1
ATOM 846 C C . GLU A 1 106 ? -10.583 -5.574 22.629 1.00 96.12 106 GLU A C 1
ATOM 848 O O . GLU A 1 106 ? -11.335 -6.430 23.088 1.00 96.12 106 GLU A O 1
ATOM 853 N N . ASP A 1 107 ? -10.487 -4.359 23.171 1.00 96.62 107 ASP A N 1
ATOM 854 C CA . ASP A 1 107 ? -11.173 -3.965 24.406 1.00 96.62 107 ASP A CA 1
ATOM 855 C C . ASP A 1 107 ? -12.684 -3.710 24.202 1.00 96.62 107 ASP A C 1
ATOM 857 O O . ASP A 1 107 ? -13.432 -3.591 25.176 1.00 96.62 107 ASP A O 1
ATOM 861 N N . ASN A 1 108 ? -13.160 -3.606 22.954 1.00 95.81 108 ASN A N 1
ATOM 862 C CA . ASN A 1 108 ? -14.536 -3.218 22.640 1.00 95.81 108 ASN A CA 1
ATOM 863 C C . ASN A 1 108 ? -15.249 -4.270 21.773 1.00 95.81 108 ASN A C 1
ATOM 865 O O . ASN A 1 108 ? -15.091 -4.271 20.550 1.00 95.81 108 ASN A O 1
ATOM 869 N N . PRO A 1 109 ? -16.164 -5.073 22.353 1.00 93.31 109 PRO A N 1
ATOM 870 C CA . PRO A 1 1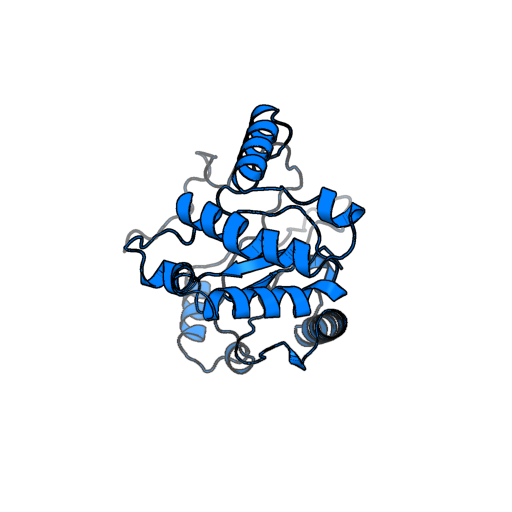09 ? -16.922 -6.082 21.612 1.00 93.31 109 PRO A CA 1
ATOM 871 C C . PRO A 1 109 ? -17.686 -5.564 20.391 1.00 93.31 109 PRO A C 1
ATOM 873 O O . PRO A 1 109 ? -17.818 -6.274 19.398 1.00 93.31 109 PRO A O 1
ATOM 876 N N . GLY A 1 110 ? -18.147 -4.308 20.426 1.00 93.12 110 GLY A N 1
ATOM 877 C CA . GLY A 1 110 ? -18.813 -3.666 19.287 1.00 93.12 110 GLY A CA 1
ATOM 878 C C . GLY A 1 110 ? -17.906 -3.410 18.075 1.00 93.12 110 GLY A C 1
ATOM 879 O O . GLY A 1 110 ? -18.412 -3.082 17.006 1.00 93.12 110 GLY A O 1
ATOM 880 N N . LEU A 1 111 ? -16.588 -3.564 18.227 1.00 94.44 111 LEU A N 1
ATOM 881 C CA . LEU A 1 111 ? -15.578 -3.331 17.194 1.00 94.44 111 LEU A CA 1
ATOM 882 C C . LEU A 1 111 ? -14.906 -4.627 16.718 1.00 94.44 111 LEU A C 1
ATOM 884 O O . LEU A 1 111 ? -14.067 -4.576 15.821 1.00 94.44 111 LEU A O 1
ATOM 888 N N . HIS A 1 112 ? -15.295 -5.793 17.252 1.00 92.44 112 HIS A N 1
ATOM 889 C CA . HIS A 1 112 ? -14.662 -7.081 16.935 1.00 92.44 112 HIS A CA 1
ATOM 890 C C . HIS A 1 112 ? -14.664 -7.439 15.446 1.00 92.44 112 HIS A C 1
ATOM 892 O O . HIS A 1 112 ? -13.795 -8.186 15.009 1.00 92.44 112 HIS A O 1
ATOM 898 N N . ARG A 1 113 ? -15.578 -6.874 14.654 1.00 89.12 113 ARG A N 1
ATOM 899 C CA . ARG A 1 113 ? -15.597 -7.042 13.195 1.00 89.12 113 ARG A CA 1
ATOM 900 C C . ARG A 1 113 ? -14.356 -6.491 12.478 1.00 89.12 113 ARG A C 1
ATOM 902 O O . ARG A 1 113 ? -14.110 -6.828 11.330 1.00 89.12 113 ARG A O 1
ATOM 909 N N . PHE A 1 114 ? -13.565 -5.648 13.145 1.00 92.62 114 PHE A N 1
ATOM 910 C CA . PHE A 1 114 ? -12.278 -5.156 12.645 1.00 92.62 114 PHE A CA 1
ATOM 911 C C . PHE A 1 114 ? -11.079 -5.960 13.181 1.00 92.62 114 PHE A C 1
ATOM 913 O O . PHE A 1 114 ? -9.930 -5.566 12.968 1.00 92.62 114 PHE A O 1
ATOM 920 N N . ARG A 1 115 ? -11.303 -7.075 13.894 1.00 91.25 115 ARG A N 1
ATOM 921 C CA . ARG A 1 115 ? -10.213 -7.943 14.365 1.00 91.25 115 ARG A CA 1
ATOM 922 C C . ARG A 1 115 ? -9.398 -8.482 13.193 1.00 91.25 115 ARG A C 1
ATOM 924 O O . ARG A 1 115 ? -9.906 -8.727 12.103 1.00 91.25 115 ARG A O 1
ATOM 931 N N . GLY A 1 116 ? -8.100 -8.645 13.435 1.00 87.69 116 GLY A N 1
ATOM 932 C CA . GLY A 1 116 ? -7.147 -9.056 12.404 1.00 87.69 116 GLY A CA 1
ATOM 933 C C . GLY A 1 116 ? -6.795 -7.954 11.402 1.00 87.69 116 GLY A C 1
ATOM 934 O O . GLY A 1 116 ? -6.095 -8.240 10.430 1.00 87.69 116 GLY A O 1
ATOM 935 N N . THR A 1 117 ? -7.243 -6.708 11.623 1.00 88.75 117 THR A N 1
ATOM 936 C CA . THR A 1 117 ? -6.832 -5.580 10.781 1.00 88.75 117 THR A CA 1
ATOM 937 C C . THR A 1 117 ? -5.309 -5.516 10.663 1.00 88.75 117 THR A C 1
ATOM 939 O O . THR A 1 117 ? -4.582 -5.731 11.635 1.00 88.75 117 THR A O 1
ATOM 942 N N . THR A 1 118 ? -4.820 -5.301 9.445 1.00 84.81 118 THR A N 1
ATOM 943 C CA . THR A 1 118 ? -3.396 -5.399 9.107 1.00 84.81 118 THR A CA 1
ATOM 944 C C . THR A 1 118 ? -2.957 -4.152 8.354 1.00 84.81 118 THR A C 1
ATOM 946 O O . THR A 1 118 ? -3.614 -3.732 7.402 1.00 84.81 118 THR A O 1
ATOM 949 N N . LEU A 1 119 ? -1.829 -3.579 8.772 1.00 82.50 119 LEU A N 1
ATOM 950 C CA . LEU A 1 119 ? -1.201 -2.446 8.107 1.00 82.50 119 LEU A CA 1
ATOM 951 C C . LEU A 1 119 ? -0.303 -2.939 6.964 1.00 82.50 119 LEU A C 1
ATOM 953 O O . LEU A 1 119 ? 0.550 -3.801 7.167 1.00 82.50 119 LEU A O 1
ATOM 957 N N . PHE A 1 120 ? -0.471 -2.358 5.782 1.00 80.00 120 PHE A N 1
ATOM 958 C CA . PHE A 1 120 ? 0.366 -2.574 4.607 1.00 80.00 120 PHE A CA 1
ATOM 959 C C . PHE A 1 120 ? 1.045 -1.268 4.208 1.00 80.00 120 PHE A C 1
ATOM 961 O O . PHE A 1 120 ? 0.431 -0.204 4.244 1.00 80.00 120 PHE A O 1
ATOM 968 N N . SER A 1 121 ? 2.303 -1.346 3.789 1.00 77.00 121 SER A N 1
ATOM 969 C CA . SER A 1 121 ? 3.025 -0.222 3.200 1.00 77.00 121 SER A CA 1
ATOM 970 C C . SER A 1 121 ? 3.188 -0.432 1.700 1.00 77.00 121 SER A C 1
ATOM 972 O O . SER A 1 121 ? 3.411 -1.542 1.221 1.00 77.00 121 SER A O 1
ATOM 974 N N . ASN A 1 122 ? 3.061 0.651 0.944 1.00 78.38 122 ASN A N 1
ATOM 975 C CA . ASN A 1 122 ? 3.236 0.652 -0.498 1.00 78.38 122 ASN A CA 1
ATOM 976 C C . ASN A 1 122 ? 4.081 1.855 -0.915 1.00 78.38 122 ASN A C 1
ATOM 978 O O . ASN A 1 122 ? 3.882 2.973 -0.436 1.00 78.38 122 ASN A O 1
ATOM 982 N N . ALA A 1 123 ? 4.988 1.632 -1.859 1.00 75.50 123 ALA A N 1
ATOM 983 C CA . ALA A 1 123 ? 5.786 2.673 -2.480 1.00 75.50 123 ALA A CA 1
ATOM 984 C C . ALA A 1 123 ? 5.469 2.724 -3.980 1.00 75.50 123 ALA A C 1
ATOM 986 O O . ALA A 1 123 ? 5.845 1.830 -4.739 1.00 75.50 123 ALA A O 1
ATOM 987 N N . LYS A 1 124 ? 4.796 3.788 -4.430 1.00 73.12 124 LYS A N 1
ATOM 988 C CA . LYS A 1 124 ? 4.552 4.035 -5.861 1.00 73.12 124 LYS A CA 1
ATOM 989 C C . LYS A 1 124 ? 5.715 4.826 -6.478 1.00 73.12 124 LYS A C 1
ATOM 991 O O . LYS A 1 124 ? 6.443 5.533 -5.791 1.00 73.12 124 LYS A O 1
ATOM 996 N N . ASN A 1 125 ? 5.866 4.729 -7.802 1.00 71.75 125 ASN A N 1
ATOM 997 C CA . ASN A 1 125 ? 6.855 5.470 -8.609 1.00 71.75 125 ASN A CA 1
ATOM 998 C C . ASN A 1 125 ? 8.337 5.166 -8.322 1.00 71.75 125 ASN A C 1
ATOM 1000 O O . ASN A 1 125 ? 9.219 5.923 -8.722 1.00 71.75 125 ASN A O 1
ATOM 1004 N N . THR A 1 126 ? 8.636 4.020 -7.720 1.00 74.62 126 THR A N 1
ATOM 1005 C CA . THR A 1 126 ? 10.006 3.632 -7.360 1.00 74.62 126 THR A CA 1
ATOM 1006 C C . THR A 1 126 ? 10.779 2.917 -8.476 1.00 74.62 126 THR A C 1
ATOM 1008 O O . THR A 1 126 ? 11.975 2.656 -8.343 1.00 74.62 126 THR A O 1
ATOM 1011 N N . LYS A 1 127 ? 10.134 2.633 -9.620 1.00 74.12 127 LYS A N 1
ATOM 1012 C CA . LYS A 1 127 ? 10.722 1.845 -10.723 1.00 74.12 127 LYS A CA 1
ATOM 1013 C C . LYS A 1 127 ? 12.080 2.378 -11.188 1.00 74.12 127 LYS A C 1
ATOM 1015 O O . LYS A 1 127 ? 12.989 1.593 -11.424 1.00 74.12 127 LYS A O 1
ATOM 1020 N N . VAL A 1 128 ? 12.223 3.697 -11.341 1.00 76.44 128 VAL A N 1
ATOM 1021 C CA . VAL A 1 128 ? 13.483 4.314 -11.799 1.00 76.44 128 VAL A CA 1
ATOM 1022 C C . VAL A 1 128 ? 14.562 4.233 -10.718 1.00 76.44 128 VAL A C 1
ATOM 1024 O O . VAL A 1 128 ? 15.723 3.988 -11.036 1.00 76.44 128 VAL A O 1
ATOM 1027 N N . GLU A 1 129 ? 14.182 4.379 -9.447 1.00 76.62 129 GLU A N 1
ATOM 1028 C CA . GLU A 1 129 ? 15.106 4.351 -8.310 1.00 76.62 129 GLU A CA 1
ATOM 1029 C C . GLU A 1 129 ? 15.810 2.993 -8.179 1.00 76.62 129 GLU A C 1
ATOM 1031 O O . GLU A 1 129 ? 17.033 2.944 -7.998 1.00 76.62 129 GLU A O 1
ATOM 1036 N N . TYR A 1 130 ? 15.061 1.903 -8.357 1.00 78.19 130 TYR A N 1
ATOM 1037 C CA . TYR A 1 130 ? 15.561 0.529 -8.240 1.00 78.19 130 TYR A CA 1
ATOM 1038 C C . TYR A 1 130 ? 15.979 -0.104 -9.575 1.00 78.19 130 TYR A C 1
ATOM 1040 O O . TYR A 1 130 ? 16.416 -1.252 -9.600 1.00 78.19 130 TYR A O 1
ATOM 1048 N N . ASN A 1 131 ? 15.900 0.626 -10.695 1.00 82.56 131 ASN A N 1
ATOM 1049 C CA . ASN A 1 131 ? 16.298 0.097 -11.999 1.00 82.56 131 ASN A CA 1
ATOM 1050 C C . ASN A 1 131 ? 17.811 -0.167 -12.032 1.00 82.56 131 ASN A C 1
ATOM 1052 O O . ASN A 1 131 ? 18.621 0.766 -12.000 1.00 82.56 131 ASN A O 1
ATOM 1056 N N . ARG A 1 132 ? 18.203 -1.440 -12.082 1.00 84.06 132 ARG A N 1
ATOM 1057 C CA . ARG A 1 132 ? 19.600 -1.879 -12.154 1.00 84.06 132 ARG A CA 1
ATOM 1058 C C . ARG A 1 132 ? 19.778 -2.908 -13.261 1.00 84.06 132 ARG A C 1
ATOM 1060 O O . ARG A 1 132 ? 18.826 -3.523 -13.730 1.00 84.06 132 ARG A O 1
ATOM 1067 N N . LYS A 1 133 ? 21.031 -3.089 -13.685 1.00 82.31 133 LYS A N 1
ATOM 1068 C CA . LYS A 1 133 ? 21.389 -4.027 -14.761 1.00 82.31 133 LYS A CA 1
ATOM 1069 C C . LYS A 1 133 ? 21.295 -5.493 -14.330 1.00 82.31 133 LYS A C 1
ATOM 1071 O O . LYS A 1 133 ? 21.199 -6.359 -15.194 1.00 82.31 133 LYS A O 1
ATOM 1076 N N . SER A 1 134 ? 21.344 -5.774 -13.027 1.00 78.31 134 SER A N 1
ATOM 1077 C CA . SER A 1 134 ? 21.183 -7.116 -12.469 1.00 78.31 134 SER A CA 1
ATOM 1078 C C . SER A 1 134 ? 20.214 -7.118 -11.292 1.00 78.31 134 SER A C 1
ATOM 1080 O O . SER A 1 134 ? 20.042 -6.108 -10.606 1.00 78.31 134 SER A O 1
ATOM 1082 N N . LEU A 1 135 ? 19.607 -8.283 -11.055 1.00 75.81 135 LEU A N 1
ATOM 1083 C CA . LEU A 1 135 ? 18.679 -8.502 -9.950 1.00 75.81 135 LEU A CA 1
ATOM 1084 C C . LEU A 1 135 ? 19.363 -8.316 -8.588 1.00 75.81 135 LEU A C 1
ATOM 1086 O O . LEU A 1 135 ? 18.819 -7.637 -7.729 1.00 75.81 135 LEU A O 1
ATOM 1090 N N . THR A 1 136 ? 20.588 -8.825 -8.423 1.00 79.38 136 THR A N 1
ATOM 1091 C CA . THR A 1 136 ? 21.386 -8.653 -7.197 1.00 79.38 136 THR A CA 1
ATOM 1092 C C . THR A 1 136 ? 21.572 -7.179 -6.841 1.00 79.38 136 THR A C 1
ATOM 1094 O O . THR A 1 136 ? 21.286 -6.783 -5.720 1.00 79.38 136 THR A O 1
ATOM 1097 N N . GLN A 1 137 ? 21.956 -6.342 -7.811 1.00 82.38 137 GLN A N 1
ATOM 1098 C CA . GLN A 1 137 ? 22.126 -4.903 -7.579 1.00 82.38 137 GLN A CA 1
ATOM 1099 C C . GLN A 1 137 ? 20.801 -4.210 -7.246 1.00 82.38 137 GLN A C 1
ATOM 1101 O O . GLN A 1 137 ? 20.782 -3.259 -6.468 1.00 82.38 137 GLN A O 1
ATOM 1106 N N . ALA A 1 138 ? 19.694 -4.641 -7.862 1.00 82.88 138 ALA A N 1
ATOM 1107 C CA . ALA A 1 138 ? 18.372 -4.108 -7.541 1.00 82.88 138 ALA A CA 1
ATOM 1108 C C . ALA A 1 138 ? 17.983 -4.450 -6.094 1.00 82.88 138 ALA A C 1
ATOM 1110 O O . ALA A 1 138 ? 17.535 -3.565 -5.367 1.00 82.88 138 ALA A O 1
ATOM 1111 N N . TYR A 1 139 ? 18.225 -5.695 -5.667 1.00 81.88 139 TYR A N 1
ATOM 1112 C CA . T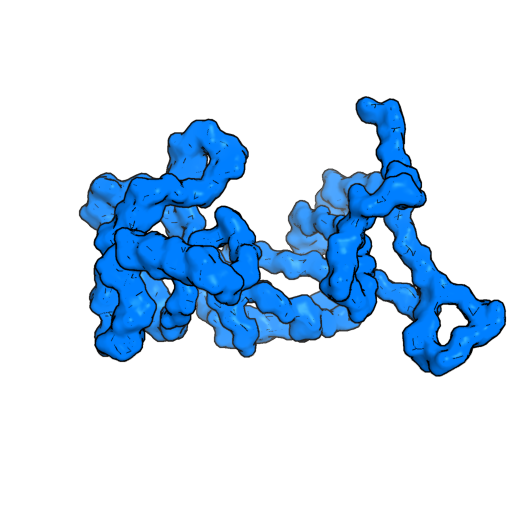YR A 1 139 ? 17.969 -6.153 -4.303 1.00 81.88 139 TYR A CA 1
ATOM 1113 C C . TYR A 1 139 ? 18.832 -5.454 -3.262 1.00 81.88 139 TYR A C 1
ATOM 1115 O O . TYR A 1 139 ? 18.287 -5.023 -2.258 1.00 81.88 139 TYR A O 1
ATOM 1123 N N . GLU A 1 140 ? 20.135 -5.288 -3.494 1.00 84.75 140 GLU A N 1
ATOM 1124 C CA . GLU A 1 140 ? 21.024 -4.588 -2.554 1.00 84.75 140 GLU A CA 1
ATOM 1125 C C . GLU A 1 140 ? 20.529 -3.160 -2.278 1.00 84.75 140 GLU A C 1
ATOM 1127 O O . GLU A 1 140 ? 20.450 -2.720 -1.131 1.00 84.75 140 GLU A O 1
ATOM 1132 N N . VAL A 1 141 ? 20.128 -2.438 -3.330 1.00 85.00 141 VAL A N 1
ATOM 1133 C CA . VAL A 1 141 ? 19.591 -1.076 -3.197 1.00 85.00 141 VAL A CA 1
ATOM 1134 C C . VAL A 1 141 ? 18.223 -1.086 -2.520 1.00 85.00 141 VAL A C 1
ATOM 1136 O O . VAL A 1 141 ? 17.950 -0.223 -1.685 1.00 85.00 141 VAL A O 1
ATOM 1139 N N . TRP A 1 142 ? 17.352 -2.032 -2.878 1.00 84.12 142 TRP A N 1
ATOM 1140 C CA . TRP A 1 142 ? 16.054 -2.184 -2.229 1.00 84.12 142 TRP A CA 1
ATOM 1141 C C . TRP A 1 142 ? 16.209 -2.485 -0.736 1.00 84.12 142 TRP A C 1
ATOM 1143 O O . TRP A 1 142 ? 15.600 -1.792 0.070 1.00 84.12 142 TRP A O 1
ATOM 1153 N N . GLU A 1 143 ? 17.058 -3.440 -0.358 1.00 83.06 143 GLU A N 1
ATOM 1154 C CA . GLU A 1 143 ? 17.270 -3.864 1.027 1.00 83.06 143 GLU A CA 1
ATOM 1155 C C . GLU A 1 143 ? 17.862 -2.734 1.868 1.00 83.06 143 GLU A C 1
ATOM 1157 O O . GLU A 1 143 ? 17.405 -2.501 2.988 1.00 83.06 143 GLU A O 1
ATOM 1162 N N . GLN A 1 144 ? 18.817 -1.977 1.318 1.00 85.44 144 GLN A N 1
ATOM 1163 C CA . GLN A 1 144 ? 19.354 -0.793 1.984 1.00 85.44 144 GLN A CA 1
ATOM 1164 C C . GLN A 1 144 ? 18.246 0.234 2.252 1.00 85.44 144 GLN A C 1
ATOM 1166 O O . GLN A 1 144 ? 18.061 0.672 3.384 1.00 85.44 144 GLN A O 1
ATOM 1171 N N . ARG A 1 145 ? 17.454 0.578 1.228 1.00 81.94 145 ARG A N 1
ATOM 1172 C CA . ARG A 1 145 ? 16.346 1.536 1.367 1.00 81.94 145 ARG A CA 1
ATOM 1173 C C . ARG A 1 145 ? 15.261 1.047 2.316 1.00 81.94 145 ARG A C 1
ATOM 1175 O O . ARG A 1 145 ? 14.719 1.840 3.077 1.00 81.94 145 ARG A O 1
ATOM 1182 N N . TRP A 1 146 ? 14.936 -0.237 2.252 1.00 79.94 146 TRP A N 1
ATOM 1183 C CA . TRP A 1 146 ? 13.969 -0.872 3.132 1.00 79.94 146 TRP A CA 1
ATOM 1184 C C . TRP A 1 146 ? 14.442 -0.810 4.582 1.00 79.94 146 TRP A C 1
ATOM 1186 O O . TRP A 1 146 ? 13.671 -0.428 5.457 1.00 79.94 146 TRP A O 1
ATOM 1196 N N . SER A 1 147 ? 15.718 -1.101 4.831 1.00 81.62 147 SER A N 1
ATOM 1197 C CA . SER A 1 147 ? 16.323 -1.034 6.166 1.00 81.62 147 SER A CA 1
ATOM 1198 C C . SER A 1 147 ? 16.391 0.395 6.710 1.00 81.62 147 SER A C 1
ATOM 1200 O O . SER A 1 147 ? 16.227 0.593 7.907 1.00 81.62 147 SER A O 1
ATOM 1202 N N . ASP A 1 148 ? 16.571 1.398 5.845 1.00 81.00 148 ASP A N 1
ATOM 1203 C CA . ASP A 1 148 ? 16.512 2.813 6.240 1.00 81.00 148 ASP A CA 1
ATOM 1204 C C . ASP A 1 148 ? 15.082 3.263 6.598 1.00 81.00 148 ASP A C 1
ATOM 1206 O O . ASP A 1 148 ? 14.889 4.197 7.378 1.00 81.00 148 ASP A O 1
ATOM 1210 N N . ALA A 1 149 ? 14.072 2.642 5.983 1.00 76.69 149 ALA A N 1
ATOM 1211 C CA . ALA A 1 149 ? 12.668 3.033 6.099 1.00 76.69 149 ALA A CA 1
ATOM 1212 C C . ALA A 1 149 ? 11.886 2.240 7.153 1.00 76.69 149 ALA A C 1
ATOM 1214 O O . ALA A 1 149 ? 10.805 2.665 7.563 1.00 76.69 149 ALA A O 1
ATOM 1215 N N . THR A 1 150 ? 12.386 1.071 7.550 1.00 77.75 150 THR A N 1
ATOM 1216 C CA . THR A 1 150 ? 11.655 0.109 8.377 1.00 77.75 150 THR A CA 1
ATOM 1217 C C . THR A 1 150 ? 12.490 -0.368 9.552 1.00 77.75 150 THR A C 1
ATOM 1219 O O . THR A 1 150 ? 13.715 -0.333 9.534 1.00 77.75 150 THR A O 1
ATOM 1222 N N . ASN A 1 151 ? 11.809 -0.836 10.594 1.00 77.12 151 ASN A N 1
ATOM 1223 C CA . ASN A 1 151 ? 12.444 -1.483 11.729 1.00 77.12 151 ASN A CA 1
ATOM 1224 C C . ASN A 1 151 ? 12.067 -2.971 11.721 1.00 77.12 151 ASN A C 1
ATOM 1226 O O . ASN A 1 151 ? 10.886 -3.320 11.740 1.00 77.12 151 ASN A O 1
ATOM 1230 N N . LEU A 1 152 ? 13.088 -3.835 11.690 1.00 74.75 152 LEU A N 1
ATOM 1231 C CA . LEU A 1 152 ? 12.949 -5.292 11.630 1.00 74.75 152 LEU A CA 1
ATOM 1232 C C . LEU A 1 152 ? 12.161 -5.883 12.810 1.00 74.75 152 LEU A C 1
ATOM 1234 O O . LEU A 1 152 ? 11.618 -6.971 12.664 1.00 74.75 152 LEU A O 1
ATOM 1238 N N . GLU A 1 153 ? 12.075 -5.185 13.945 1.00 77.31 153 GLU A N 1
ATOM 1239 C CA . GLU A 1 153 ? 11.273 -5.601 15.104 1.00 77.31 153 GLU A CA 1
ATOM 1240 C C . GLU A 1 153 ? 9.767 -5.646 14.797 1.00 77.31 153 GLU A C 1
ATOM 1242 O O . GLU A 1 153 ? 9.046 -6.489 15.325 1.00 77.31 153 GLU A O 1
ATOM 1247 N N . PHE A 1 154 ? 9.295 -4.780 13.897 1.00 69.50 154 PHE A N 1
ATOM 1248 C CA . PHE A 1 154 ? 7.869 -4.586 13.608 1.00 69.50 154 PHE A CA 1
ATOM 1249 C C . PHE A 1 154 ? 7.434 -5.215 12.281 1.00 69.50 154 PHE A C 1
ATOM 1251 O O . PHE A 1 154 ? 6.302 -5.036 11.832 1.00 69.50 154 PHE A O 1
ATOM 1258 N N . TYR A 1 155 ? 8.338 -5.944 11.633 1.00 71.81 155 TYR A N 1
ATOM 1259 C CA . TYR A 1 155 ? 8.164 -6.470 10.291 1.00 71.81 155 TYR A CA 1
ATOM 1260 C C . TYR A 1 155 ? 8.331 -7.988 10.277 1.00 71.81 155 TYR A C 1
ATOM 1262 O O . TYR A 1 155 ? 9.250 -8.546 10.873 1.00 71.81 155 TYR A O 1
ATOM 1270 N N . ASN A 1 156 ? 7.449 -8.665 9.544 1.00 71.44 156 ASN A N 1
ATOM 1271 C CA . ASN A 1 156 ? 7.524 -10.103 9.343 1.00 71.44 156 ASN A CA 1
ATOM 1272 C C . ASN A 1 156 ? 8.047 -10.409 7.928 1.00 71.44 156 ASN A C 1
ATOM 1274 O O . ASN A 1 156 ? 7.339 -10.192 6.939 1.00 71.44 156 ASN A O 1
ATOM 1278 N N . LYS A 1 157 ? 9.278 -10.944 7.852 1.00 69.62 157 LYS A N 1
ATOM 1279 C CA . LYS A 1 157 ? 9.918 -11.388 6.598 1.00 69.62 157 LYS A CA 1
ATOM 1280 C C . LYS A 1 157 ? 9.073 -12.412 5.846 1.00 69.62 157 LYS A C 1
ATOM 1282 O O . LYS A 1 157 ? 8.937 -12.304 4.634 1.00 69.62 157 LYS A O 1
ATOM 1287 N N . ASP A 1 158 ? 8.449 -13.340 6.563 1.00 72.19 158 ASP A N 1
ATOM 1288 C CA . ASP A 1 158 ? 7.663 -14.436 5.986 1.00 72.19 158 ASP A CA 1
ATOM 1289 C C . ASP A 1 158 ? 6.311 -13.970 5.426 1.00 72.19 158 ASP A C 1
ATOM 1291 O O . ASP A 1 158 ? 5.632 -14.714 4.721 1.00 72.19 158 ASP A O 1
ATOM 1295 N N . ARG A 1 159 ? 5.899 -12.736 5.741 1.00 68.31 159 ARG A N 1
ATOM 1296 C CA . ARG A 1 159 ? 4.644 -12.126 5.275 1.00 68.31 159 ARG A CA 1
ATOM 1297 C C . ARG A 1 159 ? 4.861 -10.908 4.385 1.00 68.31 159 ARG A C 1
ATOM 1299 O O . ARG A 1 159 ? 3.910 -10.168 4.137 1.00 68.31 159 ARG A O 1
ATOM 1306 N N . THR A 1 160 ? 6.089 -10.691 3.921 1.00 70.00 160 THR A N 1
ATOM 1307 C CA . THR A 1 160 ? 6.404 -9.568 3.043 1.00 70.00 160 THR A CA 1
ATOM 1308 C C . THR A 1 160 ? 6.751 -10.040 1.653 1.00 70.00 160 THR A C 1
ATOM 1310 O O . THR A 1 160 ? 7.585 -10.918 1.455 1.00 70.00 160 THR A O 1
ATOM 1313 N N . TYR A 1 161 ? 6.110 -9.398 0.687 1.00 69.56 161 TYR A N 1
ATOM 1314 C CA . TYR A 1 161 ? 6.263 -9.688 -0.723 1.00 69.56 161 TYR A CA 1
ATOM 1315 C C . TYR A 1 161 ? 6.883 -8.472 -1.398 1.00 69.56 161 TYR A C 1
ATOM 1317 O O . TYR A 1 161 ? 6.443 -7.341 -1.187 1.00 69.56 161 TYR A O 1
ATOM 1325 N N . VAL A 1 162 ? 7.916 -8.708 -2.201 1.00 70.38 162 VAL A N 1
ATOM 1326 C CA . VAL A 1 162 ? 8.556 -7.673 -3.013 1.00 70.38 162 VAL A CA 1
ATOM 1327 C C . VAL A 1 162 ? 8.092 -7.869 -4.445 1.00 70.38 162 VAL A C 1
ATOM 1329 O O . VAL A 1 162 ? 8.369 -8.904 -5.048 1.00 70.38 162 VAL A O 1
ATOM 1332 N N . ASP A 1 163 ? 7.376 -6.884 -4.982 1.00 70.50 163 ASP A N 1
ATOM 1333 C CA . ASP A 1 163 ? 7.026 -6.869 -6.400 1.00 70.50 163 ASP A CA 1
ATOM 1334 C C . ASP A 1 163 ? 8.265 -6.506 -7.227 1.00 70.50 163 ASP A C 1
ATOM 1336 O O . ASP A 1 163 ? 8.867 -5.441 -7.054 1.00 70.50 163 ASP A O 1
ATOM 1340 N N . LEU A 1 164 ? 8.666 -7.414 -8.114 1.00 67.44 164 LEU A N 1
ATOM 1341 C CA . LEU A 1 164 ? 9.830 -7.259 -8.971 1.00 67.44 164 LEU A CA 1
ATOM 1342 C C . LEU A 1 164 ? 9.413 -7.263 -10.433 1.00 67.44 164 LEU A C 1
ATOM 1344 O O . LEU A 1 164 ? 8.855 -8.229 -10.948 1.00 67.44 164 LEU A O 1
ATOM 1348 N N . ALA A 1 165 ? 9.793 -6.202 -11.138 1.00 68.44 165 ALA A N 1
ATOM 1349 C CA . ALA A 1 165 ? 9.566 -6.085 -12.567 1.00 68.44 165 ALA A CA 1
ATOM 1350 C C . ALA A 1 165 ? 10.881 -6.177 -13.344 1.00 68.44 165 ALA A C 1
ATOM 1352 O O . ALA A 1 165 ? 11.850 -5.471 -13.062 1.00 68.44 165 ALA A O 1
ATOM 1353 N N . LYS A 1 166 ? 10.877 -6.984 -14.406 1.00 70.06 166 LYS A N 1
ATOM 1354 C CA . LYS A 1 166 ? 11.942 -7.014 -15.410 1.00 70.06 166 LYS A CA 1
ATOM 1355 C C . LYS A 1 166 ? 11.500 -6.243 -16.644 1.00 70.06 166 LYS A C 1
ATOM 1357 O O . LYS A 1 166 ? 10.430 -6.487 -17.194 1.00 70.06 166 LYS A O 1
ATOM 1362 N N . GLN A 1 167 ? 12.358 -5.347 -17.117 1.00 73.69 167 GLN A N 1
ATOM 1363 C CA . GLN A 1 167 ? 12.197 -4.720 -18.422 1.00 73.69 167 GLN A CA 1
ATOM 1364 C C . GLN A 1 167 ? 13.276 -5.247 -19.363 1.00 73.69 167 GLN A C 1
ATOM 1366 O O . GLN A 1 167 ? 14.463 -5.176 -19.057 1.00 73.69 167 GLN A O 1
ATOM 1371 N N . VAL A 1 168 ? 12.853 -5.773 -20.510 1.00 69.06 168 VAL A N 1
ATOM 1372 C CA . VAL A 1 168 ? 13.755 -6.157 -21.596 1.00 69.06 168 VAL A CA 1
ATOM 1373 C C . VAL A 1 168 ? 13.677 -5.072 -22.660 1.00 69.06 168 VAL A C 1
ATOM 1375 O O . VAL A 1 168 ? 12.594 -4.744 -23.138 1.00 69.06 168 VAL A O 1
ATOM 1378 N N . THR A 1 169 ? 14.822 -4.492 -22.998 1.00 70.38 169 THR A N 1
ATOM 1379 C CA . THR A 1 169 ? 14.960 -3.485 -24.054 1.00 70.38 169 THR A CA 1
ATOM 1380 C C . THR A 1 169 ? 15.903 -4.018 -25.115 1.00 70.38 169 THR A C 1
ATOM 1382 O O . THR A 1 169 ? 16.915 -4.634 -24.767 1.00 70.38 169 THR A O 1
ATOM 1385 N N . SER A 1 170 ? 15.589 -3.790 -26.392 1.00 68.94 170 SER A N 1
ATOM 1386 C CA . SER A 1 170 ? 16.519 -4.169 -27.454 1.00 68.94 170 SER A CA 1
ATOM 1387 C C . SER A 1 170 ? 17.785 -3.315 -27.348 1.00 68.94 170 SER A C 1
ATOM 1389 O O . SER A 1 170 ? 17.745 -2.169 -26.889 1.00 68.94 170 SER A O 1
ATO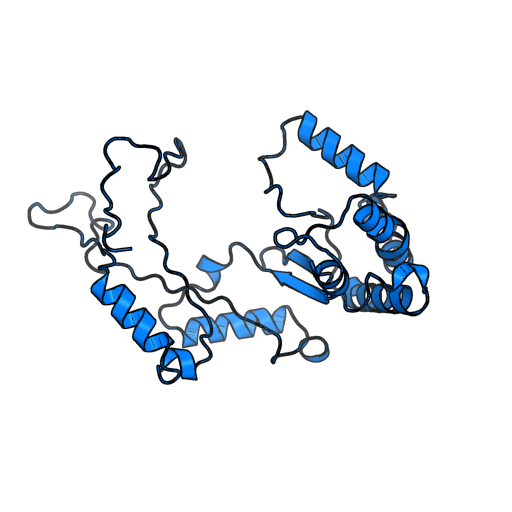M 1391 N N . LYS A 1 171 ? 18.919 -3.912 -27.724 1.00 69.56 171 LYS A N 1
ATOM 1392 C CA . LYS A 1 171 ? 20.181 -3.194 -27.914 1.00 69.56 171 LYS A CA 1
ATOM 1393 C C . LYS A 1 171 ? 20.195 -2.433 -29.244 1.00 69.56 171 LYS A C 1
ATOM 1395 O O . LYS A 1 171 ? 20.849 -1.398 -29.317 1.00 69.56 171 LYS A O 1
ATOM 1400 N N . ASP A 1 172 ? 19.432 -2.901 -30.228 1.00 70.31 172 ASP A N 1
ATOM 1401 C CA . ASP A 1 172 ? 19.288 -2.305 -31.552 1.00 70.31 172 ASP A CA 1
ATOM 1402 C C . ASP A 1 172 ? 18.098 -1.346 -31.558 1.00 70.31 172 ASP A C 1
ATOM 1404 O O . ASP A 1 172 ? 16.962 -1.666 -31.907 1.00 70.31 172 ASP A O 1
ATOM 1408 N N . SER A 1 173 ? 18.389 -0.132 -31.093 1.00 72.31 173 SER A N 1
ATOM 1409 C CA . SER A 1 173 ? 17.447 0.978 -30.984 1.00 72.31 173 SER A CA 1
ATOM 1410 C C . SER A 1 173 ? 17.804 2.090 -31.965 1.00 72.31 173 SER A C 1
ATOM 1412 O O . SER A 1 173 ? 18.976 2.345 -32.226 1.00 72.31 173 SER A O 1
ATOM 1414 N N . ALA A 1 174 ? 16.793 2.793 -32.473 1.00 75.38 174 ALA A N 1
ATOM 1415 C CA . ALA A 1 174 ? 16.976 4.000 -33.277 1.00 75.38 174 ALA A CA 1
ATOM 1416 C C . ALA A 1 174 ? 17.213 5.269 -32.426 1.00 75.38 174 ALA A C 1
ATOM 1418 O O . ALA A 1 174 ? 17.601 6.297 -32.964 1.00 75.38 174 ALA A O 1
ATOM 1419 N N . VAL A 1 175 ? 17.004 5.206 -31.102 1.00 71.69 175 VAL A N 1
ATOM 1420 C CA . VAL A 1 175 ? 17.076 6.365 -30.183 1.00 71.69 175 VAL A CA 1
ATOM 1421 C C . VAL A 1 175 ? 18.403 7.143 -30.237 1.00 71.69 175 VAL A C 1
ATOM 1423 O O . VAL A 1 175 ? 18.349 8.363 -30.128 1.00 71.69 175 VAL A O 1
ATOM 1426 N N . PRO A 1 176 ? 19.586 6.511 -30.379 1.00 74.88 176 PRO A N 1
ATOM 1427 C CA . PRO A 1 176 ? 20.854 7.245 -30.411 1.00 74.88 176 PRO A CA 1
ATOM 1428 C C . PRO A 1 176 ? 21.138 8.002 -31.717 1.00 74.88 176 PRO A C 1
ATOM 1430 O O . PRO A 1 176 ? 22.152 8.692 -31.781 1.00 74.88 176 PRO A O 1
ATOM 1433 N N . TYR A 1 177 ? 20.323 7.826 -32.761 1.00 75.56 177 TYR A N 1
ATOM 1434 C CA . TYR A 1 177 ? 20.583 8.378 -34.089 1.00 75.56 177 TYR A CA 1
ATOM 1435 C C . TYR A 1 177 ? 19.764 9.650 -34.320 1.00 75.56 177 TYR A C 1
ATOM 1437 O O . TYR A 1 177 ? 18.538 9.618 -34.237 1.00 75.56 177 TYR A O 1
ATOM 1445 N N . ASP A 1 178 ? 20.434 10.744 -34.687 1.00 80.75 178 ASP A N 1
ATOM 1446 C CA . ASP A 1 178 ? 19.762 11.971 -35.145 1.00 80.75 178 ASP A CA 1
ATOM 1447 C C . ASP A 1 178 ? 19.072 11.755 -36.509 1.00 80.75 178 ASP A C 1
ATOM 1449 O O . ASP A 1 178 ? 18.000 12.299 -36.770 1.00 80.75 178 ASP A O 1
ATOM 1453 N N . GLU A 1 179 ? 19.659 10.900 -37.355 1.00 81.44 179 GLU A N 1
ATOM 1454 C CA . GLU A 1 179 ? 19.081 10.393 -38.602 1.00 81.44 179 GLU A CA 1
ATOM 1455 C C . GLU A 1 179 ? 19.284 8.873 -38.679 1.00 81.44 179 GLU A C 1
ATOM 1457 O O . GLU A 1 179 ? 20.412 8.379 -38.614 1.00 81.44 179 GLU A O 1
ATOM 1462 N N . ILE A 1 180 ? 18.189 8.116 -38.805 1.00 78.69 180 ILE A N 1
ATOM 1463 C CA . ILE A 1 180 ? 18.225 6.647 -38.828 1.00 78.69 180 ILE A CA 1
ATOM 1464 C C . ILE A 1 180 ? 18.919 6.176 -40.122 1.00 78.69 180 ILE A C 1
ATOM 1466 O O . ILE A 1 180 ? 18.461 6.534 -41.213 1.00 78.69 180 ILE A O 1
ATOM 1470 N N . PRO A 1 181 ? 19.999 5.370 -40.045 1.00 83.44 181 PRO A N 1
ATOM 1471 C CA . PRO A 1 181 ? 20.659 4.836 -41.233 1.00 83.44 181 PRO A CA 1
ATOM 1472 C C . PRO A 1 181 ? 19.691 4.018 -42.098 1.00 83.44 181 PRO A C 1
ATOM 1474 O O . PRO A 1 181 ? 18.861 3.282 -41.576 1.00 83.44 181 PRO A O 1
ATOM 1477 N N . LYS A 1 182 ? 19.824 4.098 -43.429 1.00 80.69 182 LYS A N 1
ATOM 1478 C CA . LYS A 1 182 ? 18.918 3.405 -44.371 1.00 80.69 182 LYS A CA 1
ATOM 1479 C C . LYS A 1 182 ? 18.885 1.882 -44.207 1.00 80.69 182 LYS A C 1
ATOM 1481 O O . LYS A 1 182 ? 17.866 1.278 -44.516 1.00 80.69 182 LYS A O 1
ATOM 1486 N N . ASP A 1 183 ? 19.977 1.301 -43.718 1.00 84.00 183 ASP A N 1
ATOM 1487 C CA . ASP A 1 183 ? 20.124 -0.142 -43.503 1.00 84.00 183 ASP A CA 1
ATOM 1488 C C . ASP A 1 183 ? 19.906 -0.541 -42.031 1.00 84.00 183 ASP A C 1
ATOM 1490 O O . ASP A 1 183 ? 20.245 -1.654 -41.633 1.00 84.00 183 ASP A O 1
ATOM 1494 N N . HIS A 1 184 ? 1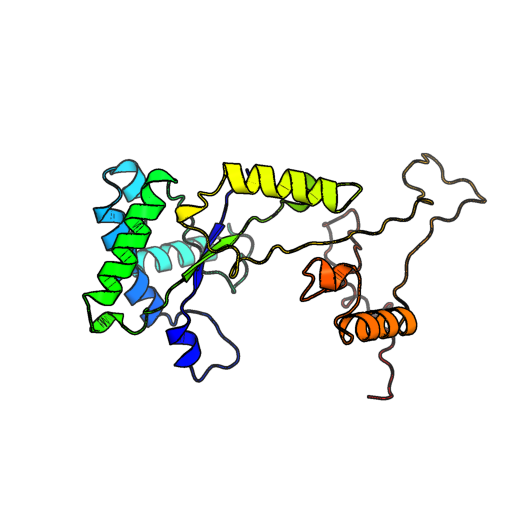9.385 0.373 -41.202 1.00 75.81 184 HIS A N 1
ATOM 1495 C CA . HIS A 1 184 ? 19.129 0.132 -39.784 1.00 75.81 184 HIS A CA 1
ATOM 1496 C C . HIS A 1 184 ? 17.633 0.002 -39.513 1.00 75.81 184 HIS A C 1
ATOM 1498 O O . HIS A 1 184 ? 16.861 0.930 -39.754 1.00 75.81 184 HIS A O 1
ATOM 1504 N N . GLU A 1 185 ? 17.236 -1.129 -38.941 1.00 75.00 185 GLU A N 1
ATOM 1505 C CA . GLU A 1 185 ? 15.883 -1.372 -38.449 1.00 75.00 185 GLU A CA 1
ATOM 1506 C C . GLU A 1 185 ? 15.959 -1.628 -36.941 1.00 75.00 185 GLU A C 1
ATOM 1508 O O . GLU A 1 185 ? 16.726 -2.474 -36.484 1.00 75.00 185 GLU A O 1
ATOM 1513 N N . ALA A 1 186 ? 15.197 -0.869 -36.150 1.00 73.19 186 ALA A N 1
ATOM 1514 C CA . ALA A 1 186 ? 15.145 -1.094 -34.711 1.00 73.19 186 ALA A CA 1
ATOM 1515 C C . ALA A 1 186 ? 14.404 -2.403 -34.414 1.00 73.19 186 ALA A C 1
ATOM 1517 O O . ALA A 1 186 ? 13.331 -2.655 -34.965 1.00 73.19 186 ALA A O 1
ATOM 1518 N N . GLU A 1 187 ? 14.934 -3.219 -33.507 1.00 71.06 187 GLU A N 1
ATOM 1519 C CA . GLU A 1 187 ? 14.268 -4.469 -33.157 1.00 71.06 187 GLU A CA 1
ATOM 1520 C C . GLU A 1 187 ? 13.020 -4.210 -32.308 1.00 71.06 187 GLU A C 1
ATOM 1522 O O . GLU A 1 187 ? 13.018 -3.435 -31.344 1.00 71.06 187 GLU A O 1
ATOM 1527 N N . VAL A 1 188 ? 11.963 -4.960 -32.615 1.00 62.66 188 VAL A N 1
ATOM 1528 C CA . VAL A 1 188 ? 10.726 -4.984 -31.838 1.00 62.66 188 VAL A CA 1
ATOM 1529 C C . VAL A 1 188 ? 10.544 -6.369 -31.232 1.00 62.66 188 VAL A C 1
ATOM 1531 O O . VAL A 1 188 ? 10.538 -7.381 -31.933 1.00 62.66 188 VAL A O 1
ATOM 1534 N N . PHE A 1 189 ? 10.351 -6.427 -29.913 1.00 61.00 189 PHE A N 1
ATOM 1535 C CA . PHE A 1 189 ? 10.002 -7.675 -29.242 1.00 61.00 189 PHE A CA 1
ATOM 1536 C C . PHE A 1 189 ? 8.498 -7.923 -29.299 1.00 61.00 189 PHE A C 1
ATOM 1538 O O . PHE A 1 189 ? 7.696 -7.086 -28.888 1.00 61.00 189 PHE A O 1
ATOM 1545 N N . LEU A 1 190 ? 8.129 -9.121 -29.750 1.00 64.06 190 LEU A N 1
ATOM 1546 C CA . LEU A 1 190 ? 6.765 -9.633 -29.709 1.00 64.06 190 LEU A CA 1
ATOM 1547 C C . LEU A 1 190 ? 6.721 -10.870 -28.814 1.00 64.06 190 LEU A C 1
ATOM 1549 O O . LEU A 1 190 ? 7.523 -11.796 -28.965 1.00 64.06 190 LEU A O 1
ATOM 1553 N N . TRP A 1 191 ? 5.751 -10.911 -27.905 1.00 62.78 191 TRP A N 1
ATOM 1554 C CA . TRP A 1 191 ? 5.475 -12.107 -27.119 1.00 62.78 191 TRP A CA 1
ATOM 1555 C C . TRP A 1 191 ? 4.755 -13.132 -27.997 1.00 62.78 191 TRP A C 1
ATOM 1557 O O . TRP A 1 191 ? 3.567 -13.000 -28.278 1.00 62.78 191 TRP A O 1
ATOM 1567 N N . LYS A 1 192 ? 5.466 -14.167 -28.454 1.00 65.69 192 LYS A N 1
ATOM 1568 C CA . LYS A 1 192 ? 4.835 -15.294 -29.156 1.00 65.69 192 LYS A CA 1
ATOM 1569 C C . LYS A 1 192 ? 4.145 -16.215 -28.147 1.00 65.69 192 LYS A C 1
ATOM 1571 O O . LYS A 1 192 ? 4.745 -16.550 -27.126 1.00 65.69 192 LYS A O 1
ATOM 1576 N N . LYS A 1 193 ? 2.936 -16.697 -28.474 1.00 69.56 193 LYS A N 1
ATOM 1577 C CA . LYS A 1 193 ? 2.156 -17.643 -27.646 1.00 69.56 193 LYS A CA 1
ATOM 1578 C C . LYS A 1 193 ? 2.995 -18.839 -27.185 1.00 69.56 193 LYS A C 1
ATOM 1580 O O . LYS A 1 193 ? 3.036 -19.132 -26.001 1.00 69.56 193 LYS A O 1
ATOM 1585 N N . CYS A 1 194 ? 3.774 -19.446 -28.081 1.00 73.31 194 CYS A N 1
ATOM 1586 C CA . CYS A 1 194 ? 4.641 -20.575 -27.733 1.00 73.31 194 CYS A CA 1
ATOM 1587 C C . CYS A 1 194 ? 5.698 -20.249 -26.658 1.00 73.31 194 CYS A C 1
ATOM 1589 O O . CYS A 1 194 ? 6.015 -21.116 -25.844 1.00 73.31 194 CYS A O 1
ATOM 1591 N N . CYS A 1 195 ? 6.222 -19.019 -26.630 1.00 67.06 195 CYS A N 1
ATOM 1592 C CA . CYS A 1 195 ? 7.180 -18.566 -25.622 1.00 67.06 195 CYS A CA 1
ATOM 1593 C C . CYS A 1 195 ? 6.492 -18.289 -24.280 1.00 67.06 195 CYS A C 1
ATOM 1595 O O . CYS A 1 195 ? 7.041 -18.641 -23.240 1.00 67.06 195 CYS A O 1
ATOM 1597 N N . LEU A 1 196 ? 5.287 -17.707 -24.306 1.00 68.25 196 LEU A N 1
ATOM 1598 C CA . LEU A 1 196 ? 4.464 -17.510 -23.109 1.00 68.25 196 LEU A CA 1
ATOM 1599 C C . LEU A 1 196 ? 4.050 -18.855 -22.501 1.00 68.25 196 LEU A C 1
ATOM 1601 O O . LEU A 1 196 ? 4.248 -19.072 -21.312 1.00 68.25 196 LEU A O 1
ATOM 1605 N N . ASP A 1 197 ? 3.580 -19.795 -23.320 1.00 66.62 197 ASP A N 1
ATOM 1606 C CA . ASP A 1 197 ? 3.202 -21.140 -22.880 1.00 66.62 197 ASP A CA 1
ATOM 1607 C C . ASP A 1 197 ? 4.404 -21.908 -22.318 1.00 66.62 197 ASP A C 1
ATOM 1609 O O . ASP A 1 197 ? 4.286 -22.639 -21.336 1.00 66.62 197 ASP A O 1
ATOM 1613 N N . ALA A 1 198 ? 5.582 -21.767 -22.937 1.00 68.50 198 ALA A N 1
ATOM 1614 C CA . ALA A 1 198 ? 6.813 -22.346 -22.411 1.00 68.50 198 ALA A CA 1
ATOM 1615 C C . ALA A 1 198 ? 7.180 -21.739 -21.049 1.00 68.50 198 ALA A C 1
ATOM 1617 O O . ALA A 1 198 ? 7.488 -22.493 -20.130 1.00 68.50 198 ALA A O 1
ATOM 1618 N N . TYR A 1 199 ? 7.080 -20.416 -20.902 1.00 66.00 199 TYR A N 1
ATOM 1619 C CA . TYR A 1 199 ? 7.342 -19.729 -19.639 1.00 66.00 199 TYR A CA 1
ATOM 1620 C C . TYR A 1 199 ? 6.357 -20.145 -18.532 1.00 66.00 199 TYR A C 1
ATOM 1622 O O . TYR A 1 199 ? 6.774 -20.513 -17.433 1.00 66.00 199 TYR A O 1
ATOM 1630 N N . LEU A 1 200 ? 5.057 -20.190 -18.834 1.00 64.62 200 LEU A N 1
ATOM 1631 C CA . LEU A 1 200 ? 4.025 -20.661 -17.906 1.00 64.62 200 LEU A CA 1
ATOM 1632 C C . LEU A 1 200 ? 4.281 -22.106 -17.464 1.00 64.62 200 LEU A C 1
ATOM 1634 O O . LEU A 1 200 ? 4.205 -22.416 -16.277 1.00 64.62 200 LEU A O 1
ATOM 1638 N N . ARG A 1 201 ? 4.668 -22.990 -18.394 1.00 65.31 201 ARG A N 1
ATOM 1639 C CA . ARG A 1 201 ? 5.062 -24.368 -18.060 1.00 65.31 201 ARG A CA 1
ATOM 1640 C C . ARG A 1 201 ? 6.297 -24.420 -17.160 1.00 65.31 201 ARG A C 1
ATOM 1642 O O . ARG A 1 201 ? 6.353 -25.275 -16.282 1.00 65.31 201 ARG A O 1
ATOM 1649 N N . THR A 1 202 ? 7.262 -23.516 -17.338 1.00 59.28 202 THR A N 1
ATOM 1650 C CA . THR A 1 202 ? 8.429 -23.430 -16.445 1.00 59.28 202 THR A CA 1
ATOM 1651 C C . THR A 1 202 ? 8.112 -22.857 -15.066 1.00 59.28 202 THR A C 1
ATOM 1653 O O . THR A 1 202 ? 8.848 -23.163 -14.139 1.00 59.28 202 THR A O 1
ATOM 1656 N N . GLN A 1 203 ? 7.029 -22.089 -14.902 1.00 52.94 203 GLN A N 1
ATOM 1657 C CA . GLN A 1 203 ? 6.555 -21.640 -13.586 1.00 52.94 203 GLN A CA 1
ATOM 1658 C C . GLN A 1 203 ? 5.691 -22.685 -12.871 1.00 52.94 203 GLN A C 1
ATOM 1660 O O . GLN A 1 203 ? 5.797 -22.842 -11.659 1.00 52.94 203 GLN A O 1
ATOM 1665 N N . ALA A 1 204 ? 4.872 -23.440 -13.612 1.00 49.47 204 ALA A N 1
ATOM 1666 C CA . ALA A 1 204 ? 4.075 -24.542 -13.061 1.00 49.47 204 ALA A CA 1
ATOM 1667 C C . ALA A 1 204 ? 4.951 -25.682 -12.504 1.00 49.47 204 ALA A C 1
ATOM 1669 O O . ALA A 1 204 ? 4.520 -26.469 -11.662 1.00 49.47 204 ALA A O 1
ATOM 1670 N N . VAL A 1 205 ? 6.200 -25.763 -12.964 1.00 48.88 205 VAL A N 1
ATOM 1671 C CA . VAL A 1 205 ? 7.230 -26.630 -12.405 1.00 48.88 205 VAL A CA 1
ATOM 1672 C C . VAL A 1 205 ? 8.060 -25.785 -11.439 1.00 48.88 205 VAL A C 1
ATOM 1674 O O . VAL A 1 205 ? 8.870 -24.983 -11.880 1.00 48.88 205 VAL A O 1
ATOM 1677 N N . LEU A 1 206 ? 7.879 -25.979 -10.128 1.00 48.62 206 LEU A N 1
ATOM 1678 C CA . LEU A 1 206 ? 8.527 -25.268 -9.001 1.00 48.62 206 LEU A CA 1
ATOM 1679 C C . LEU A 1 206 ? 10.083 -25.345 -8.950 1.00 48.62 206 LEU A C 1
ATOM 1681 O O . LEU A 1 206 ? 10.679 -25.305 -7.880 1.00 48.62 206 LEU A O 1
ATOM 1685 N N . ASN A 1 207 ? 10.773 -25.512 -10.081 1.00 50.28 207 ASN A N 1
ATOM 1686 C CA . ASN A 1 207 ? 12.205 -25.805 -10.178 1.00 50.28 207 ASN A CA 1
ATOM 1687 C C . ASN A 1 207 ? 12.993 -24.844 -11.087 1.00 50.28 207 ASN A C 1
ATOM 1689 O O . ASN A 1 207 ? 14.16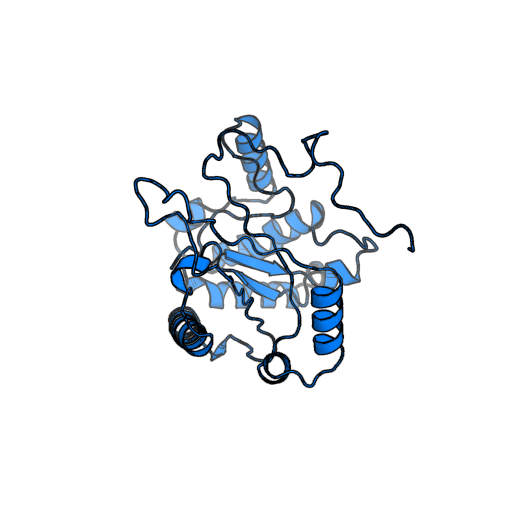6 -25.110 -11.362 1.00 50.28 207 ASN A O 1
ATOM 1693 N N . GLY A 1 208 ? 12.396 -23.740 -11.547 1.00 56.56 208 GLY A N 1
ATOM 1694 C CA . GLY A 1 208 ? 13.136 -22.667 -12.214 1.00 56.56 208 GLY A CA 1
ATOM 1695 C C . GLY A 1 208 ? 14.098 -21.948 -11.257 1.00 56.56 208 GLY A C 1
ATOM 1696 O O . GLY A 1 208 ? 13.859 -21.905 -10.052 1.00 56.56 208 GLY A O 1
ATOM 1697 N N . ALA A 1 209 ? 15.187 -21.371 -11.782 1.00 58.06 209 ALA A N 1
ATOM 1698 C CA . ALA A 1 209 ? 16.125 -20.576 -10.976 1.00 58.06 209 ALA A CA 1
ATOM 1699 C C . ALA A 1 209 ? 15.409 -19.410 -10.266 1.00 58.06 209 ALA A C 1
ATOM 1701 O O . ALA A 1 209 ? 15.558 -19.248 -9.064 1.00 58.06 209 ALA A O 1
ATOM 1702 N N . GLU A 1 210 ? 14.526 -18.702 -10.979 1.00 56.31 210 GLU A N 1
ATOM 1703 C CA . GLU A 1 210 ? 13.742 -17.586 -10.427 1.00 56.31 210 GLU A CA 1
ATOM 1704 C C . GLU A 1 210 ? 12.775 -18.034 -9.308 1.00 56.31 210 GLU A C 1
ATOM 1706 O O . GLU A 1 210 ? 12.550 -17.297 -8.354 1.00 56.31 210 GLU A O 1
ATOM 1711 N N . THR A 1 211 ? 12.237 -19.261 -9.366 1.00 59.47 211 THR A N 1
ATOM 1712 C CA . THR A 1 211 ? 11.376 -19.820 -8.305 1.00 59.47 211 THR A CA 1
ATOM 1713 C C . THR A 1 211 ? 12.175 -20.190 -7.056 1.00 59.47 211 THR A C 1
ATOM 1715 O O . THR A 1 211 ? 11.701 -19.985 -5.942 1.00 59.47 211 THR A O 1
ATOM 1718 N N . ARG A 1 212 ? 13.406 -20.702 -7.222 1.00 59.75 212 ARG A N 1
ATOM 1719 C CA . ARG A 1 212 ? 14.335 -20.940 -6.099 1.00 59.75 212 ARG A CA 1
ATOM 1720 C C . ARG A 1 212 ? 14.743 -19.638 -5.411 1.00 59.75 212 ARG A C 1
ATOM 1722 O O . ARG A 1 212 ? 15.003 -19.655 -4.214 1.00 59.75 212 ARG A O 1
ATOM 1729 N N . ASP A 1 213 ? 14.722 -18.542 -6.160 1.00 56.12 213 ASP A N 1
ATOM 1730 C CA . ASP A 1 213 ? 14.969 -17.188 -5.668 1.00 56.12 213 ASP A CA 1
ATOM 1731 C C . ASP A 1 213 ? 13.689 -16.498 -5.138 1.00 56.12 213 ASP A C 1
ATOM 1733 O O . ASP A 1 213 ? 13.726 -15.326 -4.772 1.00 56.12 213 ASP A O 1
ATOM 1737 N N . GLY A 1 214 ? 12.557 -17.216 -5.051 1.00 54.25 214 GLY A N 1
ATOM 1738 C CA . GLY A 1 214 ? 11.337 -16.756 -4.375 1.00 54.25 214 GLY A CA 1
ATOM 1739 C C . GLY A 1 214 ? 10.268 -16.110 -5.263 1.00 54.25 214 GLY A C 1
ATOM 1740 O O . GLY A 1 214 ? 9.326 -15.523 -4.733 1.00 54.25 214 GLY A O 1
ATOM 1741 N N . LEU A 1 215 ? 10.360 -16.207 -6.596 1.00 57.12 215 LEU A N 1
ATOM 1742 C CA . LEU A 1 215 ? 9.309 -15.717 -7.498 1.00 57.12 215 LEU A CA 1
ATOM 1743 C C . LEU A 1 215 ? 8.042 -16.589 -7.400 1.00 57.12 215 LEU A C 1
ATOM 1745 O O . LEU A 1 215 ? 8.040 -17.738 -7.844 1.00 57.12 215 LEU A O 1
ATOM 1749 N N . ILE A 1 216 ? 6.959 -16.025 -6.853 1.00 57.97 216 ILE A N 1
ATOM 1750 C CA . ILE A 1 216 ? 5.665 -16.717 -6.663 1.00 57.97 216 ILE A CA 1
ATOM 1751 C C . ILE A 1 216 ? 4.684 -16.424 -7.809 1.00 57.97 216 ILE A C 1
ATOM 1753 O O . ILE A 1 216 ? 3.909 -17.291 -8.203 1.00 57.97 216 ILE A O 1
ATOM 1757 N N . TYR A 1 217 ? 4.714 -15.207 -8.358 1.00 56.88 217 TYR A N 1
ATOM 1758 C CA . TYR A 1 217 ? 3.792 -14.752 -9.399 1.00 56.88 217 TYR A CA 1
ATOM 1759 C C . TYR A 1 217 ? 4.501 -13.814 -10.378 1.00 56.88 217 TYR A C 1
ATOM 1761 O O . TYR A 1 217 ? 5.413 -13.085 -9.995 1.00 56.88 217 TYR A O 1
ATOM 1769 N N . SER A 1 218 ? 4.065 -13.804 -11.639 1.00 55.84 218 SER A N 1
ATOM 1770 C CA . SER A 1 218 ? 4.564 -12.867 -12.647 1.00 55.84 218 SER A CA 1
ATOM 1771 C C . SER A 1 218 ? 3.451 -12.401 -13.571 1.00 55.84 218 SER A C 1
ATOM 1773 O O . SER A 1 218 ? 2.574 -13.184 -13.936 1.00 55.84 218 SER A O 1
ATOM 1775 N N . GLN A 1 219 ? 3.554 -11.159 -14.031 1.00 55.41 219 GLN A N 1
ATOM 1776 C CA . GLN A 1 219 ? 2.664 -10.592 -15.032 1.00 55.41 219 GLN A CA 1
ATOM 1777 C C . GLN A 1 219 ? 3.473 -9.962 -16.164 1.00 55.41 219 GLN A C 1
ATOM 1779 O O . GLN A 1 219 ? 4.478 -9.289 -15.934 1.00 55.41 219 GLN A O 1
ATOM 1784 N N . PHE A 1 220 ? 3.021 -10.170 -17.401 1.00 58.47 220 PHE A N 1
ATOM 1785 C CA . PHE A 1 220 ? 3.663 -9.622 -18.590 1.00 58.47 220 PHE A CA 1
ATOM 1786 C C . PHE A 1 220 ? 2.922 -8.388 -19.082 1.00 58.47 220 PHE A C 1
ATOM 1788 O O . PHE A 1 220 ? 1.710 -8.414 -19.285 1.00 58.47 220 PHE A O 1
ATOM 1795 N N . TYR A 1 221 ? 3.680 -7.326 -19.335 1.00 55.62 221 TYR A N 1
ATOM 1796 C CA . TYR A 1 221 ? 3.172 -6.098 -19.928 1.00 55.62 221 TYR A CA 1
ATOM 1797 C C . TYR A 1 221 ? 3.997 -5.733 -21.159 1.00 55.62 221 TYR A C 1
ATOM 1799 O O . TYR A 1 221 ? 5.228 -5.806 -21.145 1.00 55.62 221 TYR A O 1
ATOM 1807 N N . GLY A 1 222 ? 3.328 -5.283 -22.218 1.00 54.06 222 GLY A N 1
ATOM 1808 C CA . GLY A 1 222 ? 3.987 -4.526 -23.275 1.00 54.06 222 GLY A CA 1
ATOM 1809 C C . GLY A 1 222 ? 4.283 -3.118 -22.765 1.00 54.06 222 GLY A C 1
ATOM 1810 O O . GLY A 1 222 ? 3.368 -2.396 -22.378 1.00 54.06 222 GLY A O 1
ATOM 1811 N N . SER A 1 223 ? 5.549 -2.704 -22.755 1.00 51.66 223 SER A N 1
ATOM 1812 C CA . SER A 1 223 ? 5.920 -1.332 -22.386 1.00 51.66 223 SER A CA 1
ATOM 1813 C C . SER A 1 223 ? 5.767 -0.392 -23.587 1.00 51.66 223 SER A C 1
ATOM 1815 O O . SER A 1 223 ? 6.746 0.199 -24.036 1.00 51.66 223 SER A O 1
ATOM 1817 N N . ILE A 1 224 ? 4.552 -0.251 -24.123 1.00 52.84 224 ILE A N 1
ATOM 1818 C CA . ILE A 1 224 ? 4.260 0.774 -25.132 1.00 52.84 224 ILE A CA 1
ATOM 1819 C C . ILE A 1 224 ? 3.880 2.046 -24.376 1.00 52.84 224 ILE A C 1
ATOM 1821 O O . ILE A 1 224 ? 2.753 2.201 -23.918 1.00 52.84 224 ILE A O 1
ATOM 1825 N N . LYS A 1 225 ? 4.848 2.946 -24.194 1.00 45.41 225 LYS A N 1
ATOM 1826 C CA . LYS A 1 225 ? 4.584 4.326 -23.776 1.00 45.41 225 LYS A CA 1
ATOM 1827 C C . LYS A 1 225 ? 4.908 5.220 -24.963 1.00 45.41 225 LYS A C 1
ATOM 1829 O O . LYS A 1 225 ? 6.073 5.519 -25.207 1.00 45.41 225 LYS A O 1
ATOM 1834 N N . THR A 1 226 ? 3.898 5.579 -25.746 1.00 40.84 226 THR A N 1
ATOM 1835 C CA . THR A 1 226 ? 4.040 6.592 -26.795 1.00 40.84 226 THR A CA 1
ATOM 1836 C C . THR A 1 226 ? 4.359 7.946 -26.143 1.00 40.84 226 THR A C 1
ATOM 1838 O O . THR A 1 226 ? 3.735 8.292 -25.142 1.00 40.84 226 THR A O 1
ATOM 1841 N N . PRO A 1 227 ? 5.322 8.728 -26.667 1.00 37.03 227 PRO A N 1
ATOM 1842 C CA . PRO A 1 227 ? 5.836 9.944 -26.020 1.00 37.03 227 PRO A CA 1
ATOM 1843 C C . PRO A 1 227 ? 4.861 11.137 -25.975 1.00 37.03 227 PRO A C 1
ATOM 1845 O O . PRO A 1 227 ? 5.251 12.225 -25.560 1.00 37.03 227 PRO A O 1
ATOM 1848 N N . PHE A 1 228 ? 3.594 10.955 -26.347 1.00 35.03 228 PHE A N 1
ATOM 1849 C CA . PHE A 1 228 ? 2.571 11.989 -26.254 1.00 35.03 228 PHE A CA 1
ATOM 1850 C C . PHE A 1 228 ? 1.332 11.441 -25.543 1.00 35.03 228 PHE A C 1
ATOM 1852 O O . PHE A 1 228 ? 0.504 10.757 -26.136 1.00 35.03 228 PHE A O 1
ATOM 1859 N N . ASP A 1 229 ? 1.188 11.814 -24.272 1.00 37.59 229 ASP A N 1
ATOM 1860 C CA . ASP A 1 229 ? -0.024 11.651 -23.452 1.00 37.59 229 ASP A CA 1
ATOM 1861 C C . ASP A 1 229 ? -1.198 12.547 -23.930 1.00 37.59 229 ASP A C 1
ATOM 1863 O O . ASP A 1 229 ? -2.216 12.664 -23.250 1.00 37.59 229 ASP A O 1
ATOM 1867 N N . SER A 1 230 ? -1.086 13.213 -25.091 1.00 36.44 230 SER A N 1
ATOM 1868 C CA . SER A 1 230 ? -2.096 14.159 -25.596 1.00 36.44 230 SER A CA 1
ATOM 1869 C C . SER A 1 230 ? -3.361 13.486 -26.134 1.00 36.44 230 SER A C 1
ATOM 1871 O O . SER A 1 230 ? -4.399 14.135 -26.240 1.00 36.44 230 SER A O 1
ATOM 1873 N N . ALA A 1 231 ? -3.305 12.187 -26.423 1.00 38.88 231 ALA A N 1
ATOM 1874 C CA . ALA A 1 231 ? -4.474 11.382 -26.730 1.00 38.88 231 ALA A CA 1
ATOM 1875 C C . ALA A 1 231 ? -4.238 9.963 -26.211 1.00 38.88 231 ALA A C 1
ATOM 1877 O O . ALA A 1 231 ? -3.506 9.178 -26.811 1.00 38.88 231 ALA A O 1
ATOM 1878 N N . LYS A 1 232 ? -4.865 9.624 -25.081 1.00 36.81 232 LYS A N 1
ATOM 1879 C CA . LYS A 1 232 ? -5.025 8.230 -24.664 1.00 36.81 232 LYS A CA 1
ATOM 1880 C C . LYS A 1 232 ? -5.934 7.531 -25.676 1.00 36.81 232 LYS A C 1
ATOM 1882 O O . LYS A 1 232 ? -7.134 7.452 -25.458 1.00 36.81 232 LYS A O 1
ATOM 1887 N N . VAL A 1 233 ? -5.375 7.063 -26.785 1.00 37.31 233 VAL A N 1
ATOM 1888 C CA . VAL A 1 233 ? -6.011 6.021 -27.589 1.00 37.31 233 VAL A CA 1
ATOM 1889 C C . VAL A 1 233 ? -5.470 4.721 -27.026 1.00 37.31 233 VAL A C 1
ATOM 1891 O O . VAL A 1 233 ? -4.312 4.363 -27.247 1.00 37.31 233 VAL A O 1
ATOM 1894 N N . TYR A 1 234 ? -6.273 4.071 -26.187 1.00 39.53 234 TYR A N 1
ATOM 1895 C CA . TYR A 1 234 ? -5.950 2.733 -25.720 1.00 39.53 234 TYR A CA 1
ATOM 1896 C C . TYR A 1 234 ? -5.867 1.814 -26.943 1.00 39.53 234 TYR A C 1
ATOM 1898 O O . TYR A 1 234 ? -6.541 2.035 -27.943 1.00 39.53 234 TYR A O 1
ATOM 1906 N N . VAL A 1 235 ? -5.045 0.767 -26.878 1.00 39.38 235 VAL A N 1
ATOM 1907 C CA . VAL A 1 235 ? -4.816 -0.180 -27.992 1.00 39.38 235 VAL A CA 1
ATOM 1908 C C . VAL A 1 235 ? -6.118 -0.849 -28.496 1.00 39.38 235 VAL A C 1
ATOM 1910 O O . VAL A 1 235 ? -6.123 -1.444 -29.565 1.00 39.38 235 VAL A O 1
ATOM 1913 N N . PHE A 1 236 ? -7.232 -0.681 -27.775 1.00 42.09 236 PHE A N 1
ATOM 1914 C CA . PHE A 1 236 ? -8.572 -1.171 -28.107 1.00 42.09 236 PHE A CA 1
ATOM 1915 C C . PHE A 1 236 ? -9.553 -0.095 -28.625 1.00 42.09 236 PHE A C 1
ATOM 1917 O O . PHE A 1 236 ? -10.709 -0.420 -28.849 1.00 42.09 236 PHE A O 1
ATOM 1924 N N . ASP A 1 237 ? -9.123 1.158 -28.815 1.00 39.66 237 ASP A N 1
ATOM 1925 C CA . ASP A 1 237 ? -9.953 2.266 -29.342 1.00 39.66 237 ASP A CA 1
ATOM 1926 C C . ASP A 1 237 ? -9.690 2.559 -30.835 1.00 39.66 237 ASP A C 1
ATOM 1928 O O . ASP A 1 237 ? -10.156 3.559 -31.380 1.00 39.66 237 ASP A O 1
ATOM 1932 N N . ASN A 1 238 ? -8.893 1.725 -31.508 1.00 40.44 238 ASN A N 1
ATOM 1933 C CA . ASN A 1 238 ? -8.615 1.863 -32.934 1.00 40.44 238 ASN A CA 1
ATOM 1934 C C . ASN A 1 238 ? -9.157 0.650 -33.694 1.00 40.44 238 ASN A C 1
ATOM 1936 O O . ASN A 1 238 ? -8.533 -0.412 -33.682 1.00 40.44 238 ASN A O 1
ATOM 1940 N N . ASP A 1 239 ? -10.259 0.852 -34.421 1.00 45.78 239 ASP A N 1
ATOM 1941 C CA . ASP A 1 239 ? -10.921 -0.148 -35.277 1.00 45.78 239 ASP A CA 1
ATOM 1942 C C . ASP A 1 239 ? -9.975 -0.776 -36.324 1.00 45.78 239 ASP A C 1
ATOM 1944 O O . ASP A 1 239 ? -10.230 -1.850 -36.860 1.00 45.78 239 ASP A O 1
ATOM 1948 N N . SER A 1 240 ? -8.835 -0.138 -36.612 1.00 38.44 240 SER A N 1
ATOM 1949 C CA . SER A 1 240 ? -7.823 -0.659 -37.544 1.00 38.44 240 SER A CA 1
ATOM 1950 C C . SER A 1 240 ? -6.871 -1.685 -36.908 1.00 38.44 240 SER A C 1
ATOM 1952 O O . SER A 1 240 ? -6.073 -2.296 -37.618 1.00 38.44 240 SER A O 1
ATOM 1954 N N . VAL A 1 241 ? -6.906 -1.855 -35.578 1.00 41.00 241 VAL A N 1
ATOM 1955 C CA . VAL A 1 241 ? -5.966 -2.680 -34.787 1.00 41.00 241 VAL A CA 1
ATOM 1956 C C . VAL A 1 241 ? -6.679 -3.873 -34.120 1.00 41.00 241 VAL A C 1
ATOM 1958 O O . VAL A 1 241 ? -6.062 -4.607 -33.352 1.00 41.00 241 VAL A O 1
ATOM 1961 N N . GLU A 1 242 ? -7.943 -4.148 -34.478 1.00 32.16 242 GLU A N 1
ATOM 1962 C CA . GLU A 1 242 ? -8.769 -5.265 -33.967 1.00 32.16 242 GLU A CA 1
ATOM 1963 C C . GLU A 1 242 ? -8.177 -6.679 -34.164 1.00 32.16 242 GLU A C 1
ATOM 1965 O O . GLU A 1 242 ? -8.712 -7.656 -33.650 1.00 32.16 242 GLU A O 1
ATOM 1970 N N . ASN A 1 243 ? -7.047 -6.832 -34.858 1.00 35.94 243 ASN A N 1
ATOM 1971 C CA . ASN A 1 243 ? -6.475 -8.137 -35.183 1.00 35.94 243 ASN A CA 1
ATOM 1972 C C . ASN A 1 243 ? -5.195 -8.450 -34.392 1.00 35.94 243 ASN A C 1
ATOM 1974 O O . ASN A 1 243 ? -4.147 -8.737 -34.969 1.00 35.94 243 ASN A O 1
ATOM 1978 N N . LEU A 1 244 ? -5.282 -8.472 -33.061 1.00 35.94 244 LEU A N 1
ATOM 1979 C CA . LEU A 1 244 ? -4.450 -9.373 -32.255 1.00 35.94 244 LEU A CA 1
ATOM 1980 C C . LEU A 1 244 ? -5.314 -10.584 -31.905 1.00 35.94 244 LEU A C 1
ATOM 1982 O O . LEU A 1 244 ? -6.038 -10.600 -30.915 1.00 35.94 244 LEU A O 1
ATOM 1986 N N . ALA A 1 245 ? -5.280 -11.569 -32.803 1.00 34.81 245 ALA A N 1
ATOM 1987 C CA . ALA A 1 245 ? -6.111 -12.762 -32.758 1.00 34.81 245 ALA A CA 1
ATOM 1988 C C . ALA A 1 245 ? -6.007 -13.498 -31.410 1.00 34.81 245 ALA A C 1
ATOM 1990 O O . ALA A 1 245 ? -4.936 -13.973 -31.020 1.00 34.81 245 ALA A O 1
ATOM 1991 N N . LEU A 1 246 ? -7.154 -13.643 -30.743 1.00 34.19 246 LEU A N 1
ATOM 1992 C CA . LEU A 1 246 ? -7.414 -14.750 -29.830 1.00 34.19 246 LEU A CA 1
ATOM 1993 C C . LEU A 1 246 ? -7.557 -16.028 -30.665 1.00 34.19 246 LEU A C 1
ATOM 1995 O O . LEU A 1 246 ? -8.217 -16.039 -31.702 1.00 34.19 246 LEU A O 1
ATOM 1999 N N . ASP A 1 247 ? -6.902 -17.094 -30.216 1.00 34.12 247 ASP A N 1
ATOM 2000 C CA . ASP A 1 247 ? -7.033 -18.432 -30.789 1.00 34.12 247 ASP A CA 1
ATOM 2001 C C . ASP A 1 247 ? -8.491 -18.915 -30.627 1.00 34.12 247 ASP A C 1
ATOM 2003 O O . ASP A 1 247 ? -8.953 -19.005 -29.489 1.00 34.12 247 ASP A O 1
ATOM 2007 N N . PRO A 1 248 ? -9.220 -19.221 -31.717 1.00 34.81 248 PRO A N 1
ATOM 2008 C CA . PRO A 1 248 ? -10.616 -19.661 -31.668 1.00 34.81 248 PRO A CA 1
ATOM 2009 C C . PRO A 1 248 ? -10.811 -21.094 -31.131 1.00 34.81 248 PRO A C 1
ATOM 2011 O O . PRO A 1 248 ? -11.915 -21.624 -31.204 1.00 34.81 248 PRO A O 1
ATOM 2014 N N . GLY A 1 249 ? -9.762 -21.743 -30.618 1.00 46.97 249 GLY A N 1
ATOM 2015 C CA . GLY A 1 249 ? -9.823 -23.069 -29.997 1.00 46.97 249 GLY A CA 1
ATOM 2016 C C . GLY A 1 249 ? -10.108 -23.109 -28.487 1.00 46.97 249 GLY A C 1
ATOM 2017 O O . GLY A 1 249 ? -9.732 -24.104 -27.868 1.00 46.97 249 GLY A O 1
ATOM 2018 N N . TYR A 1 250 ? -10.703 -22.070 -27.888 1.00 36.72 250 TYR A N 1
ATOM 2019 C CA . TYR A 1 250 ? -11.143 -22.067 -26.479 1.00 36.72 250 TYR A CA 1
ATOM 2020 C C . TYR A 1 250 ? -12.662 -22.204 -26.352 1.00 36.72 250 TYR A C 1
ATOM 2022 O O . TYR A 1 250 ? -13.374 -21.521 -27.121 1.00 36.72 250 TYR A O 1
#